Protein 6BCE (pdb70)

Structure (mmCIF, N/CA/C/O backbone):
data_6BCE
#
_entry.id   6BCE
#
_cell.length_a   115.261
_cell.length_b   42.752
_cell.length_c   103.380
_cell.angle_alpha   90.00
_cell.angle_beta   109.22
_cell.angle_gamma   90.00
#
_symmetry.space_group_name_H-M   'C 1 2 1'
#
loop_
_entity.id
_entity.type
_entity.pdbx_description
1 polymer 'Ribosomal protein 3/homing endonuclease-like fusion protein'
2 polymer 'DNA (27-MER)'
3 polymer 'DNA (27-MER)'
4 non-polymer 'CALCIUM ION'
5 water water
#
loop_
_atom_site.group_PDB
_atom_site.id
_atom_site.type_symbol
_atom_site.label_atom_id
_atom_site.label_alt_id
_atom_site.label_comp_id
_atom_site.label_asym_id
_atom_site.label_entity_id
_atom_site.label_seq_id
_atom_site.pdbx_PDB_ins_code
_atom_site.Cartn_x
_atom_site.Cartn_y
_atom_site.Cartn_z
_atom_site.occupancy
_atom_site.B_iso_or_equiv
_atom_site.auth_seq_id
_atom_site.auth_comp_id
_atom_site.auth_asym_id
_atom_site.auth_atom_id
_atom_site.pdbx_PDB_model_num
ATOM 1 N N . ASN A 1 16 ? 23.559 -3.554 41.204 1.00 54.66 16 ASN A N 1
ATOM 2 C CA . ASN A 1 16 ? 22.757 -2.373 41.507 1.00 51.48 16 ASN A CA 1
ATOM 3 C C . ASN A 1 16 ? 23.349 -1.104 40.889 1.00 46.41 16 ASN A C 1
ATOM 4 O O . ASN A 1 16 ? 24.550 -0.837 40.985 1.00 46.10 16 ASN A O 1
ATOM 6 N N . ILE A 1 17 ? 22.483 -0.332 40.249 1.00 39.78 17 ILE A N 1
ATOM 7 C CA . ILE A 1 17 ? 22.867 0.888 39.557 1.00 32.03 17 ILE A CA 1
ATOM 8 C C . ILE A 1 17 ? 23.346 1.951 40.556 1.00 32.30 17 ILE A C 1
ATOM 9 O O . ILE A 1 17 ? 22.858 2.014 41.678 1.00 32.12 17 ILE A O 1
ATOM 14 N N . SER A 1 18 ? 24.320 2.763 40.157 1.00 30.03 18 SER A N 1
ATOM 15 C CA . SER A 1 18 ? 24.845 3.830 41.013 1.00 29.18 18 SER A CA 1
ATOM 16 C C . SER A 1 18 ? 23.935 5.066 40.969 1.00 28.63 18 SER A C 1
ATOM 17 O O . SER A 1 18 ? 23.319 5.324 39.939 1.00 26.91 18 SER A O 1
ATOM 20 N N . PRO A 1 19 ? 23.848 5.830 42.079 1.00 24.86 19 PRO A N 1
ATOM 21 C CA . PRO A 1 19 ? 22.975 7.014 42.052 1.00 21.63 19 PRO A CA 1
ATOM 22 C C . PRO A 1 19 ? 23.417 8.023 40.997 1.00 24.99 19 PRO A C 1
ATOM 23 O O . PRO A 1 19 ? 22.563 8.670 40.393 1.00 23.83 19 PRO A O 1
ATOM 27 N N . TRP A 1 20 ? 24.724 8.158 40.799 1.00 24.90 20 TRP A N 1
ATOM 28 C CA . TRP A 1 20 ? 25.240 9.088 39.805 1.00 25.26 20 TRP A CA 1
ATOM 29 C C . TRP A 1 20 ? 24.957 8.611 38.387 1.00 24.96 20 TRP A C 1
ATOM 30 O O . TRP A 1 20 ? 24.818 9.423 37.475 1.00 20.84 20 TRP A O 1
ATOM 41 N N . THR A 1 21 ? 24.884 7.298 38.198 1.00 24.66 21 THR A N 1
ATOM 42 C CA . THR A 1 21 ? 24.480 6.755 36.909 1.00 23.41 21 THR A CA 1
ATOM 43 C C . THR A 1 21 ? 23.047 7.171 36.629 1.00 23.31 21 THR A C 1
ATOM 44 O O . THR A 1 21 ? 22.712 7.543 35.512 1.00 20.58 21 THR A O 1
ATOM 48 N N . ILE A 1 22 ? 22.201 7.113 37.649 1.00 22.28 22 ILE A N 1
ATOM 49 C CA . ILE A 1 22 ? 20.818 7.511 37.483 1.00 20.94 22 ILE A CA 1
ATOM 50 C C . ILE A 1 22 ? 20.754 8.977 37.089 1.00 21.51 22 ILE A C 1
ATOM 51 O O . ILE A 1 22 ? 20.049 9.343 36.143 1.00 19.64 22 ILE A O 1
ATOM 56 N N . THR A 1 23 ? 21.484 9.822 37.805 1.00 19.13 23 THR A N 1
ATOM 57 C CA . THR A 1 23 ? 21.446 11.249 37.467 1.00 18.82 23 THR A CA 1
ATOM 58 C C . THR A 1 23 ? 22.019 11.522 36.050 1.00 21.84 23 THR A C 1
ATOM 59 O O . THR A 1 23 ? 21.427 12.284 35.294 1.00 19.42 23 THR A O 1
ATOM 63 N N . GLY A 1 24 ? 23.115 10.866 35.670 1.00 19.07 24 GLY A N 1
ATOM 64 C CA . GLY A 1 24 ? 23.657 11.048 34.330 1.00 19.48 24 GLY A CA 1
ATOM 65 C C . GLY A 1 24 ? 22.659 10.628 33.261 1.00 21.57 24 GLY A C 1
ATOM 66 O O . GLY A 1 24 ? 22.478 11.306 32.245 1.00 20.61 24 GLY A O 1
ATOM 67 N N . PHE A 1 25 ? 21.997 9.504 33.491 1.00 17.96 25 PHE A N 1
ATOM 68 C CA . PHE A 1 25 ? 20.990 9.026 32.544 1.00 19.24 25 PHE A CA 1
ATOM 69 C C . PHE A 1 25 ? 19.777 9.953 32.474 1.00 19.14 25 PHE A C 1
ATOM 70 O O . PHE A 1 25 ? 19.195 10.131 31.403 1.00 18.94 25 PHE A O 1
ATOM 78 N N . ALA A 1 26 ? 19.360 10.518 33.614 1.00 17.95 26 ALA A N 1
ATOM 79 C CA . ALA A 1 26 ? 18.244 11.467 33.602 1.00 17.92 26 ALA A CA 1
ATOM 80 C C . ALA A 1 26 ? 18.621 12.795 32.907 1.00 17.64 26 ALA A C 1
ATOM 81 O O . ALA A 1 26 ? 17.805 13.365 32.175 1.00 18.46 26 ALA A O 1
ATOM 83 N N . ASP A 1 27 ? 19.847 13.260 33.134 1.00 17.85 27 ASP A N 1
ATOM 84 C CA . ASP A 1 27 ? 20.399 14.430 32.402 1.00 17.79 27 ASP A CA 1
ATOM 85 C C . ASP A 1 27 ? 20.223 14.231 30.883 1.00 23.25 27 ASP A C 1
ATOM 86 O O . ASP A 1 27 ? 19.922 15.178 30.133 1.00 19.54 27 ASP A O 1
ATOM 91 N N . ALA A 1 28 ? 20.384 12.989 30.441 1.00 18.50 28 ALA A N 1
ATOM 92 C CA . ALA A 1 28 ? 20.214 12.643 29.031 1.00 19.36 28 ALA A CA 1
ATOM 93 C C . ALA A 1 28 ? 18.752 12.440 28.612 1.00 22.15 28 ALA A C 1
ATOM 94 O O . ALA A 1 28 ? 18.274 13.085 27.688 1.00 18.85 28 ALA A O 1
ATOM 96 N N . GLU A 1 29 ? 18.029 11.550 29.296 1.00 17.56 29 GLU A N 1
ATOM 97 C CA . GLU A 1 29 ? 16.751 11.043 28.797 1.00 18.41 29 GLU A CA 1
ATOM 98 C C . GLU A 1 29 ? 15.465 11.462 29.525 1.00 18.95 29 GLU A C 1
ATOM 99 O O . GLU A 1 29 ? 14.370 11.130 29.066 1.00 20.18 29 GLU A O 1
ATOM 105 N N . SER A 1 30 ? 15.569 12.189 30.629 1.00 17.40 30 SER A N 1
ATOM 106 C CA . SER A 1 30 ? 14.374 12.417 31.437 1.00 19.03 30 SER A CA 1
ATOM 107 C C . SER A 1 30 ? 13.651 13.705 31.034 1.00 20.45 30 SER A C 1
ATOM 108 O O . SER A 1 30 ? 14.190 14.523 30.280 1.00 18.33 30 SER A O 1
ATOM 111 N N . SER A 1 31 ? 12.419 13.854 31.511 1.00 18.81 31 SER A N 1
ATOM 112 C CA . SER A 1 31 ? 11.666 15.105 31.329 1.00 19.32 31 SER A CA 1
ATOM 113 C C . SER A 1 31 ? 10.944 15.494 32.619 1.00 19.85 31 SER A C 1
ATOM 114 O O . SER A 1 31 ? 10.350 14.656 33.295 1.00 20.02 31 SER A O 1
ATOM 117 N N . PHE A 1 32 ? 11.028 16.777 32.968 1.00 19.04 32 PHE A N 1
ATOM 118 C CA . PHE A 1 32 ? 10.248 17.346 34.057 1.00 20.05 32 PHE A CA 1
ATOM 119 C C . PHE A 1 32 ? 9.120 18.147 33.433 1.00 18.51 32 PHE A C 1
ATOM 120 O O . PHE A 1 32 ? 9.379 19.007 32.579 1.00 22.49 32 PHE A O 1
ATOM 128 N N . MET A 1 33 ? 7.888 17.890 33.850 1.00 19.16 33 MET A N 1
ATOM 129 C CA . MET A 1 33 ? 6.734 18.449 33.161 1.00 21.58 33 MET A CA 1
ATOM 130 C C . MET A 1 33 ? 5.702 19.019 34.130 1.00 22.65 33 MET A C 1
ATOM 131 O O . MET A 1 33 ? 5.566 18.541 35.251 1.00 23.72 33 MET A O 1
ATOM 136 N N . LEU A 1 34 ? 4.989 20.043 33.668 1.00 22.04 34 LEU A N 1
ATOM 137 C CA . LEU A 1 34 ? 3.845 20.602 34.376 1.00 23.41 34 LEU A CA 1
ATOM 138 C C . LEU A 1 34 ? 2.658 20.672 33.424 1.00 25.05 34 LEU A C 1
ATOM 139 O O . LEU A 1 34 ? 2.728 21.336 32.387 1.00 26.94 34 LEU A O 1
ATOM 144 N N . THR A 1 35 ? 1.589 19.961 33.749 1.00 22.47 35 THR A N 1
ATOM 145 C CA . THR A 1 35 ? 0.363 20.025 32.958 1.00 25.78 35 THR A CA 1
ATOM 146 C C . THR A 1 35 ? -0.654 20.970 33.591 1.00 24.53 35 THR A C 1
ATOM 147 O O . THR A 1 35 ? -1.019 20.812 34.761 1.00 27.32 35 THR A O 1
ATOM 151 N N . VAL A 1 36 ? -1.118 21.942 32.814 1.00 24.06 36 VAL A N 1
ATOM 152 C CA . VAL A 1 36 ? -2.173 22.849 33.274 1.00 27.34 36 VAL A CA 1
ATOM 153 C C . VAL A 1 36 ? -3.359 22.745 32.316 1.00 25.66 36 VAL A C 1
ATOM 154 O O . VAL A 1 36 ? -3.309 23.279 31.205 1.00 30.56 36 VAL A O 1
ATOM 158 N N . SER A 1 37 ? -4.399 22.031 32.738 1.00 30.23 37 SER A N 1
ATOM 159 C CA . SER A 1 37 ? -5.555 21.727 31.884 1.00 33.34 37 SER A CA 1
ATOM 160 C C . SER A 1 37 ? -6.833 22.359 32.402 1.00 36.04 37 SER A C 1
ATOM 161 O O . SER A 1 37 ? -7.116 22.283 33.592 1.00 34.83 37 SER A O 1
ATOM 164 N N . LYS A 1 38 ? -7.622 22.942 31.500 1.00 38.92 38 LYS A N 1
ATOM 165 C CA . LYS A 1 38 ? -8.916 23.505 31.872 1.00 41.19 38 LYS A CA 1
ATOM 166 C C . LYS A 1 38 ? -9.798 22.422 32.466 1.00 41.60 38 LYS A C 1
ATOM 167 O O . LYS A 1 38 ? -9.913 21.326 31.910 1.00 42.23 38 LYS A O 1
ATOM 169 N N . ASP A 1 39 ? -10.411 22.723 33.606 1.00 41.72 39 ASP A N 1
ATOM 170 C CA . ASP A 1 39 ? -11.220 21.732 34.305 1.00 43.30 39 ASP A CA 1
ATOM 171 C C . ASP A 1 39 ? -12.356 22.379 35.091 1.00 47.97 39 ASP A C 1
ATOM 172 O O . ASP A 1 39 ? -12.120 23.056 36.092 1.00 46.47 39 ASP A O 1
ATOM 177 N N . SER A 1 40 ? -13.583 22.138 34.641 1.00 51.04 40 SER A N 1
ATOM 178 C CA . SER A 1 40 ? -14.788 22.693 35.251 1.00 51.38 40 SER A CA 1
ATOM 179 C C . SER A 1 40 ? -14.978 22.248 36.695 1.00 48.88 40 SER A C 1
ATOM 180 O O . SER A 1 40 ? -15.567 22.960 37.505 1.00 51.42 40 SER A O 1
ATOM 183 N N . LYS A 1 41 ? -14.502 21.048 37.003 1.00 49.41 41 LYS A N 1
ATOM 184 C CA . LYS A 1 41 ? -14.756 20.440 38.307 1.00 45.69 41 LYS A CA 1
ATOM 185 C C . LYS A 1 41 ? -13.902 21.042 39.418 1.00 49.91 41 LYS A C 1
ATOM 186 O O . LYS A 1 41 ? -14.175 20.819 40.593 1.00 51.53 41 LYS A O 1
ATOM 188 N N . ARG A 1 42 ? -12.870 21.800 39.057 1.00 44.69 42 ARG A N 1
ATOM 189 C CA . ARG A 1 42 ? -11.981 22.373 40.065 1.00 43.74 42 ARG A CA 1
ATOM 190 C C . ARG A 1 42 ? -12.409 23.796 40.400 1.00 40.24 42 ARG A C 1
ATOM 191 O O . ARG A 1 42 ? -12.987 24.494 39.567 1.00 41.77 42 ARG A O 1
ATOM 199 N N . ASN A 1 43 ? -12.118 24.230 41.620 1.00 40.98 43 ASN A N 1
ATOM 200 C CA . ASN A 1 43 ? -12.537 25.558 42.067 1.00 43.22 43 ASN A CA 1
ATOM 201 C C . ASN A 1 43 ? -11.862 26.699 41.311 1.00 41.65 43 ASN A C 1
ATOM 202 O O . ASN A 1 43 ? -12.458 27.759 41.112 1.00 40.21 43 ASN A O 1
ATOM 207 N N . THR A 1 44 ? -10.623 26.490 40.884 1.00 39.76 44 THR A N 1
ATOM 208 C CA . THR A 1 44 ? -9.929 27.497 40.084 1.00 36.13 44 THR A CA 1
ATOM 209 C C . THR A 1 44 ? -10.315 27.383 38.618 1.00 35.11 44 THR A C 1
ATOM 210 O O . THR A 1 44 ? -10.043 28.280 37.825 1.00 35.21 44 THR A O 1
ATOM 214 N N . GLY A 1 45 ? -10.925 26.261 38.260 1.00 37.71 45 GLY A N 1
ATOM 215 C CA . GLY A 1 45 ? -11.279 25.986 36.881 1.00 37.60 45 GLY A CA 1
ATOM 216 C C . GLY A 1 45 ? -10.140 25.318 36.129 1.00 39.66 45 GLY A C 1
ATOM 217 O O . GLY A 1 45 ? -10.244 25.041 34.931 1.00 36.34 45 GLY A O 1
ATOM 218 N N . TRP A 1 46 ? -9.046 25.055 36.838 1.00 36.41 46 TRP A N 1
ATOM 219 C CA . TRP A 1 46 ? -7.866 24.464 36.224 1.00 33.71 46 TRP A CA 1
ATOM 220 C C . TRP A 1 46 ? -7.271 23.335 37.053 1.00 31.97 46 TRP A C 1
ATOM 221 O O . TRP A 1 46 ? -7.323 23.353 38.283 1.00 33.30 46 TRP A O 1
ATOM 232 N N . SER A 1 47 ? -6.691 22.362 36.358 1.00 31.66 47 SER A N 1
ATOM 233 C CA . SER A 1 47 ? -5.974 21.276 37.005 1.00 34.14 47 SER A CA 1
ATOM 234 C C . SER A 1 47 ? -4.481 21.457 36.790 1.00 31.63 47 SER A C 1
ATOM 235 O O . SER A 1 47 ? -4.023 21.676 35.665 1.00 31.63 47 SER A O 1
ATOM 238 N N . VAL A 1 48 ? -3.718 21.389 37.870 1.00 31.41 48 VAL A N 1
ATOM 239 C CA . VAL A 1 48 ? -2.273 21.545 37.773 1.00 28.14 48 VAL A CA 1
ATOM 240 C C . VAL A 1 48 ? -1.594 20.332 38.383 1.00 28.17 48 VAL A C 1
ATOM 241 O O . VAL A 1 48 ? -1.907 19.937 39.500 1.00 29.85 48 VAL A O 1
ATOM 245 N N . ARG A 1 49 ? -0.664 19.741 37.655 1.00 27.36 49 ARG A N 1
ATOM 246 C CA . ARG A 1 49 ? 0.019 18.577 38.184 1.00 33.18 49 ARG A CA 1
ATOM 247 C C . ARG A 1 49 ? 1.441 18.471 37.678 1.00 26.63 49 ARG A C 1
ATOM 248 O O . ARG A 1 49 ? 1.723 18.790 36.526 1.00 30.14 49 ARG A O 1
ATOM 256 N N . PRO A 1 50 ? 2.350 18.030 38.550 1.00 24.98 50 PRO A N 1
ATOM 257 C CA . PRO A 1 50 ? 3.751 17.866 38.173 1.00 22.83 50 PRO A CA 1
ATOM 258 C C . PRO A 1 50 ? 4.030 16.439 37.712 1.00 22.39 50 PRO A C 1
ATOM 259 O O . PRO A 1 50 ? 3.335 15.526 38.166 1.00 23.98 50 PRO A O 1
ATOM 263 N N . ARG A 1 51 ? 4.995 16.264 36.816 1.00 23.82 51 ARG A N 1
ATOM 264 C CA . ARG A 1 51 ? 5.366 14.922 36.351 1.00 24.34 51 ARG A CA 1
ATOM 265 C C . ARG A 1 51 ? 6.862 14.801 36.159 1.00 23.94 51 ARG A C 1
ATOM 266 O O . ARG A 1 51 ? 7.501 15.727 35.675 1.00 23.34 51 ARG A O 1
ATOM 274 N N . PHE A 1 52 ? 7.422 13.636 36.488 1.00 21.09 52 PHE A N 1
ATOM 275 C CA . PHE A 1 52 ? 8.771 13.317 36.063 1.00 17.52 52 PHE A CA 1
ATOM 276 C C . PHE A 1 52 ? 8.735 11.982 35.300 1.00 18.23 52 PHE A C 1
ATOM 277 O O . PHE A 1 52 ? 8.096 11.020 35.736 1.00 18.96 52 PHE A O 1
ATOM 285 N N . ARG A 1 53 ? 9.390 11.931 34.145 1.00 16.83 53 ARG A N 1
ATOM 286 C CA . ARG A 1 53 ? 9.239 10.734 33.330 1.00 19.36 53 ARG A CA 1
ATOM 287 C C . ARG A 1 53 ? 10.482 10.459 32.526 1.00 21.29 53 ARG A C 1
ATOM 288 O O . ARG A 1 53 ? 11.192 11.373 32.114 1.00 18.44 53 ARG A O 1
ATOM 296 N N . ILE A 1 54 ? 10.764 9.177 32.327 1.00 19.77 54 ILE A N 1
ATOM 297 C C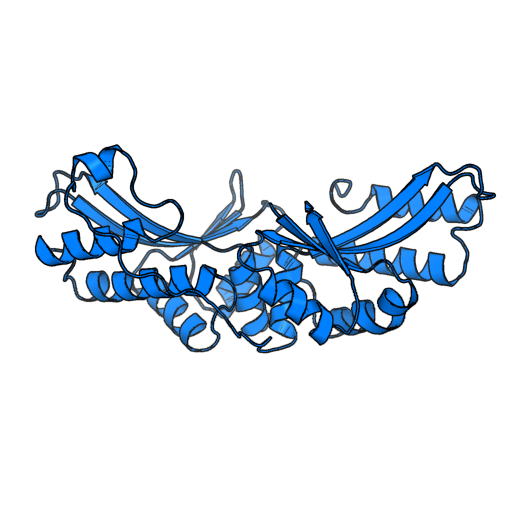A . ILE A 1 54 ? 11.759 8.774 31.347 1.00 18.38 54 ILE A CA 1
ATOM 298 C C . ILE A 1 54 ? 11.089 7.805 30.399 1.00 19.07 54 ILE A C 1
ATOM 299 O O . ILE A 1 54 ? 10.461 6.841 30.835 1.00 18.08 54 ILE A O 1
ATOM 304 N N . GLY A 1 55 ? 11.230 8.055 29.097 1.00 22.66 55 GLY A N 1
ATOM 305 C CA . GLY A 1 55 ? 10.612 7.195 28.107 1.00 19.41 55 GLY A CA 1
ATOM 306 C C . GLY A 1 55 ? 11.675 6.736 27.129 1.00 21.84 55 GLY A C 1
ATOM 307 O O . GLY A 1 55 ? 12.451 7.552 26.627 1.00 22.81 55 GLY A O 1
ATOM 308 N N . LEU A 1 56 ? 11.678 5.430 26.865 1.00 17.82 56 LEU A N 1
ATOM 309 C CA . LEU A 1 56 ? 12.718 4.746 26.086 1.00 18.02 56 LEU A CA 1
ATOM 310 C C . LEU A 1 56 ? 12.114 3.757 25.104 1.00 17.95 56 LEU A C 1
ATOM 311 O O . LEU A 1 56 ? 10.925 3.464 25.160 1.00 21.67 56 LEU A O 1
ATOM 316 N N . HIS A 1 57 ? 12.937 3.228 24.200 1.00 18.70 57 HIS A N 1
ATOM 317 C CA . HIS A 1 57 ? 12.463 2.109 23.388 1.00 20.75 57 HIS A CA 1
ATOM 318 C C . HIS A 1 57 ? 12.100 0.945 24.318 1.00 21.86 57 HIS A C 1
ATOM 319 O O . HIS A 1 57 ? 12.759 0.762 25.340 1.00 22.64 57 HIS A O 1
ATOM 326 N N . ASN A 1 58 ? 11.058 0.187 23.968 1.00 20.37 58 ASN A N 1
ATOM 327 C CA . ASN A 1 58 ? 10.638 -1.014 24.726 1.00 23.13 58 ASN A CA 1
ATOM 328 C C . ASN A 1 58 ? 11.775 -1.961 25.113 1.00 24.78 58 ASN A C 1
ATOM 329 O O . ASN A 1 58 ? 11.734 -2.614 26.154 1.00 26.71 58 ASN A O 1
ATOM 334 N N . LYS A 1 59 ? 12.781 -2.053 24.257 1.00 24.11 59 LYS A N 1
ATOM 335 C CA . LYS A 1 59 ? 13.898 -2.969 24.472 1.00 23.77 59 LYS A CA 1
ATOM 336 C C . LYS A 1 59 ? 14.681 -2.616 25.727 1.00 29.98 59 LYS A C 1
ATOM 337 O O . LYS A 1 59 ? 15.463 -3.431 26.220 1.00 27.35 59 LYS A O 1
ATOM 343 N N . ASP A 1 60 ? 14.481 -1.401 26.248 1.00 23.95 60 ASP A N 1
ATOM 344 C CA . ASP A 1 60 ? 15.286 -0.952 27.379 1.00 22.85 60 ASP A CA 1
ATOM 345 C C . ASP A 1 60 ? 14.466 -0.799 28.643 1.00 25.28 60 ASP A C 1
ATOM 346 O O . ASP A 1 60 ? 14.846 -0.036 29.542 1.00 21.78 60 ASP A O 1
ATOM 351 N N . VAL A 1 61 ? 13.366 -1.544 28.725 1.00 23.37 61 VAL A N 1
ATOM 352 C CA . VAL A 1 61 ? 12.580 -1.618 29.964 1.00 22.82 61 VAL A CA 1
ATOM 353 C C . VAL A 1 61 ? 13.464 -1.957 31.161 1.00 24.55 61 VAL A C 1
ATOM 354 O O . VAL A 1 61 ? 13.221 -1.472 32.255 1.00 25.18 61 VAL A O 1
ATOM 358 N N . THR A 1 62 ? 14.487 -2.790 30.963 1.00 21.10 62 THR A N 1
ATOM 359 C CA . THR A 1 62 ? 15.372 -3.158 32.078 1.00 22.88 62 THR A CA 1
ATOM 360 C C . THR A 1 62 ? 16.038 -1.970 32.770 1.00 25.17 62 THR A C 1
ATOM 361 O O . THR A 1 62 ? 16.255 -2.012 33.973 1.00 23.50 62 THR A O 1
ATOM 365 N N . ILE A 1 63 ? 16.367 -0.916 32.024 1.00 20.70 63 ILE A N 1
ATOM 366 C CA . ILE A 1 63 ? 16.934 0.268 32.645 1.00 19.17 63 ILE A CA 1
ATOM 367 C C . ILE A 1 63 ? 15.921 0.855 33.608 1.00 19.44 63 ILE A C 1
ATOM 368 O O . ILE A 1 63 ? 16.262 1.224 34.733 1.00 18.65 63 ILE A O 1
ATOM 373 N N . LEU A 1 64 ? 14.678 0.928 33.157 1.00 16.18 64 LEU A N 1
ATOM 374 C CA . LEU A 1 64 ? 13.610 1.503 33.984 1.00 17.86 64 LEU A CA 1
ATOM 375 C C . LEU A 1 64 ? 13.385 0.692 35.260 1.00 22.14 64 LEU A C 1
ATOM 376 O O . LEU A 1 64 ? 13.152 1.249 36.343 1.00 17.59 64 LEU A O 1
ATOM 381 N N . LYS A 1 65 ? 13.466 -0.625 35.142 1.00 19.43 65 LYS A N 1
ATOM 382 C CA . LYS A 1 65 ? 13.294 -1.476 36.319 1.00 20.50 65 LYS A CA 1
ATOM 383 C C . LYS A 1 65 ? 14.415 -1.215 37.306 1.00 21.35 65 LYS A C 1
ATOM 384 O O . LYS A 1 65 ? 14.195 -1.187 38.529 1.00 22.56 65 LYS A O 1
ATOM 390 N N . SER A 1 66 ? 15.613 -0.986 36.775 1.00 20.09 66 SER A N 1
ATOM 391 C CA . SER A 1 66 ? 16.761 -0.710 37.628 1.00 20.01 66 SER A CA 1
ATOM 392 C C . SER A 1 66 ? 16.577 0.585 38.383 1.00 21.61 66 SER A C 1
ATOM 393 O O . SER A 1 66 ? 16.889 0.665 39.562 1.00 22.04 66 SER A O 1
ATOM 396 N N . ILE A 1 67 ? 16.077 1.598 37.691 1.00 19.01 67 ILE A N 1
ATOM 397 C CA . ILE A 1 67 ? 15.821 2.882 38.341 1.00 17.35 67 ILE A CA 1
ATOM 398 C C . ILE A 1 67 ? 14.743 2.738 39.417 1.00 20.28 67 ILE A C 1
ATOM 399 O O . ILE A 1 67 ? 14.896 3.235 40.538 1.00 20.27 67 ILE A O 1
ATOM 404 N N . ARG A 1 68 ? 13.658 2.055 39.066 1.00 19.52 68 ARG A N 1
ATOM 405 C CA . ARG A 1 68 ? 12.566 1.801 39.991 1.00 23.92 68 ARG A CA 1
ATOM 406 C C . ARG A 1 68 ? 13.060 1.044 41.221 1.00 27.34 68 ARG A C 1
ATOM 407 O O . ARG A 1 68 ? 12.684 1.376 42.349 1.00 23.96 68 ARG A O 1
ATOM 415 N N . GLU A 1 69 ? 13.910 0.040 41.012 1.00 24.08 69 GLU A N 1
ATOM 416 C CA . GLU A 1 69 ? 14.391 -0.755 42.141 1.00 27.19 69 GLU A CA 1
ATOM 417 C C . GLU A 1 69 ? 15.278 0.076 43.064 1.00 24.39 69 GLU A C 1
AT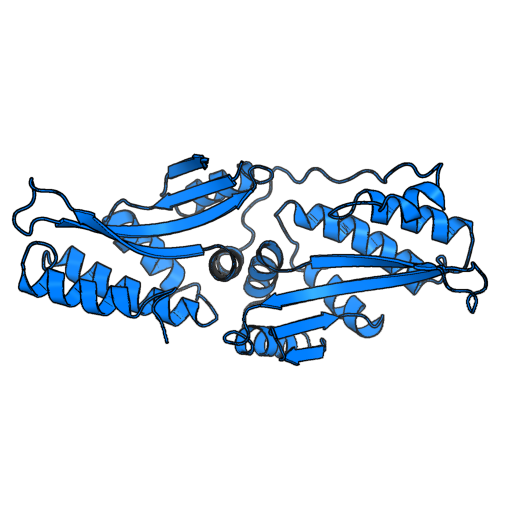OM 418 O O . GLU A 1 69 ? 15.207 -0.055 44.287 1.00 23.43 69 GLU A O 1
ATOM 424 N N . TYR A 1 70 ? 16.089 0.958 42.480 1.00 21.06 70 TYR A N 1
ATOM 425 C CA . TYR A 1 70 ? 16.943 1.836 43.260 1.00 19.44 70 TYR A CA 1
ATOM 426 C C . TYR A 1 70 ? 16.104 2.775 44.136 1.00 24.17 70 TYR A C 1
ATOM 427 O O . TYR A 1 70 ? 16.352 2.908 45.341 1.00 22.73 70 TYR A O 1
ATOM 436 N N . LEU A 1 71 ? 15.131 3.443 43.522 1.00 20.25 71 LEU A N 1
ATOM 437 C CA . LEU A 1 71 ? 14.438 4.540 44.212 1.00 24.53 71 LEU A CA 1
ATOM 438 C C . LEU A 1 71 ? 13.266 4.088 45.056 1.00 23.53 71 LEU A C 1
ATOM 439 O O . LEU A 1 71 ? 12.837 4.810 45.945 1.00 24.87 71 LEU A O 1
ATOM 444 N N . GLY A 1 72 ? 12.723 2.912 44.759 1.00 24.09 72 GLY A N 1
ATOM 445 C CA . GLY A 1 72 ? 11.536 2.430 45.445 1.00 23.02 72 GLY A CA 1
ATOM 446 C C . GLY A 1 72 ? 10.257 3.166 45.084 1.00 28.45 72 GLY A C 1
ATOM 447 O O . GLY A 1 72 ? 9.341 3.277 45.895 1.00 26.88 72 GLY A O 1
ATOM 448 N N . ALA A 1 73 ? 10.190 3.669 43.857 1.00 24.42 73 ALA A N 1
ATOM 449 C CA . ALA A 1 73 ? 9.062 4.488 43.413 1.00 25.80 73 ALA A CA 1
ATOM 450 C C . ALA A 1 73 ? 9.061 4.564 41.883 1.00 21.90 73 ALA A C 1
ATOM 451 O O . ALA A 1 73 ? 10.068 4.262 41.267 1.00 20.43 73 ALA A O 1
ATOM 453 N N . GLY A 1 74 ? 7.933 4.933 41.282 1.00 24.30 74 GLY A N 1
ATOM 454 C CA . GLY A 1 74 ? 7.845 5.014 39.830 1.00 22.11 74 GLY A CA 1
ATOM 455 C C . GLY A 1 74 ? 6.926 3.940 39.282 1.00 26.43 74 GLY A C 1
ATOM 456 O O . GLY A 1 74 ? 6.875 2.817 39.800 1.00 28.99 74 GLY A O 1
ATOM 457 N N . ILE A 1 75 ? 6.175 4.285 38.247 1.00 22.09 75 ILE A N 1
ATOM 458 C CA . ILE A 1 75 ? 5.256 3.340 37.632 1.00 22.51 75 ILE A CA 1
ATOM 459 C C . ILE A 1 75 ? 5.793 3.054 36.233 1.00 21.05 75 ILE A C 1
ATOM 460 O O . ILE A 1 75 ? 6.003 3.981 35.447 1.00 18.70 75 ILE A O 1
ATOM 465 N N . ILE A 1 76 ? 6.041 1.778 35.946 1.00 20.06 76 ILE A N 1
ATOM 466 C CA . ILE A 1 76 ? 6.594 1.369 34.666 1.00 19.78 76 ILE A CA 1
ATOM 467 C C . ILE A 1 76 ? 5.476 0.880 33.736 1.00 21.41 76 ILE A C 1
ATOM 468 O O . ILE A 1 76 ? 4.589 0.113 34.152 1.00 21.01 76 ILE A O 1
ATOM 473 N N . THR A 1 77 ? 5.517 1.340 32.480 1.00 19.34 77 THR A N 1
ATOM 474 C CA . THR A 1 77 ? 4.576 0.891 31.458 1.00 19.77 77 THR A CA 1
ATOM 475 C C . THR A 1 77 ? 5.351 0.535 30.206 1.00 23.03 77 THR A C 1
ATOM 476 O O . THR A 1 77 ? 6.423 1.082 29.953 1.00 23.18 77 THR A O 1
ATOM 480 N N . SER A 1 78 ? 4.779 -0.377 29.430 1.00 21.78 78 SER A N 1
ATOM 481 C CA . SER A 1 78 ? 5.350 -0.813 28.166 1.00 25.53 78 SER A CA 1
ATOM 482 C C . SER A 1 78 ? 4.217 -0.998 27.168 1.00 28.08 78 SER A C 1
ATOM 483 O O . SER A 1 78 ? 3.340 -1.833 27.358 1.00 28.91 78 SER A O 1
ATOM 486 N N . ASP A 1 79 ? 4.215 -0.196 26.123 1.00 24.93 79 ASP A N 1
ATOM 487 C CA . ASP A 1 79 ? 3.229 -0.347 25.069 1.00 27.29 79 ASP A CA 1
ATOM 488 C C . ASP A 1 79 ? 3.941 -0.012 23.777 1.00 32.59 79 ASP A C 1
ATOM 489 O O . ASP A 1 79 ? 4.740 -0.823 23.295 1.00 29.77 79 ASP A O 1
ATOM 494 N N . ILE A 1 80 ? 3.711 1.173 23.226 1.00 27.84 80 ILE A N 1
ATOM 495 C CA . ILE A 1 80 ? 4.462 1.525 22.028 1.00 31.83 80 ILE A CA 1
ATOM 496 C C . ILE A 1 80 ? 5.874 1.954 22.422 1.00 28.32 80 ILE A C 1
ATOM 497 O O . ILE A 1 80 ? 6.789 1.916 21.606 1.00 28.08 80 ILE A O 1
ATOM 502 N N . ASP A 1 81 ? 6.051 2.345 23.683 1.00 27.37 81 ASP A N 1
ATOM 503 C CA . ASP A 1 81 ? 7.391 2.566 24.227 1.00 25.69 81 ASP A CA 1
ATOM 504 C C . ASP A 1 81 ? 7.403 2.149 25.689 1.00 24.15 81 ASP A C 1
ATOM 505 O O . ASP A 1 81 ? 6.366 1.733 26.207 1.00 25.72 81 ASP A O 1
ATOM 510 N N . ALA A 1 82 ? 8.559 2.257 26.349 1.00 21.93 82 ALA A N 1
ATOM 511 C CA . ALA A 1 82 ? 8.646 1.939 27.782 1.00 22.88 82 ALA A CA 1
ATOM 512 C C . ALA A 1 82 ? 8.844 3.212 28.588 1.00 19.65 82 ALA A C 1
ATOM 513 O O . ALA A 1 82 ? 9.696 4.021 28.262 1.00 19.25 82 ALA A O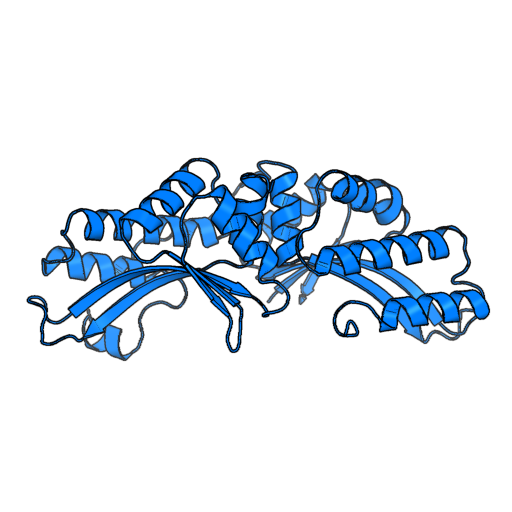 1
ATOM 515 N N . ARG A 1 83 ? 8.076 3.372 29.658 1.00 18.78 83 ARG A N 1
ATOM 516 C CA . ARG A 1 83 ? 8.143 4.614 30.421 1.00 20.56 83 ARG A CA 1
ATOM 517 C C . ARG A 1 83 ? 8.159 4.304 31.887 1.00 19.88 83 ARG A C 1
ATOM 518 O O . ARG A 1 83 ? 7.512 3.360 32.312 1.00 20.62 83 ARG A O 1
ATOM 526 N N . ILE A 1 84 ? 8.930 5.074 32.646 1.00 18.32 84 ILE A N 1
ATOM 527 C CA . ILE A 1 84 ? 8.709 5.116 34.089 1.00 16.47 84 ILE A CA 1
ATOM 528 C C . ILE A 1 84 ? 8.251 6.536 34.449 1.00 18.12 84 ILE A C 1
ATOM 529 O O . ILE A 1 84 ? 8.834 7.520 34.005 1.00 18.99 84 ILE A O 1
ATOM 534 N N . ARG A 1 85 ? 7.180 6.639 35.228 1.00 17.65 85 ARG A N 1
ATOM 535 C CA . ARG A 1 85 ? 6.624 7.956 35.521 1.00 18.47 85 ARG A CA 1
ATOM 536 C C . ARG A 1 85 ? 6.467 8.143 37.019 1.00 20.05 85 ARG A C 1
ATOM 537 O O . ARG A 1 85 ? 6.251 7.193 37.768 1.00 19.51 85 ARG A O 1
ATOM 545 N N . PHE A 1 86 ? 6.601 9.391 37.445 1.00 18.31 86 PHE A N 1
ATOM 546 C CA . PHE A 1 86 ? 6.448 9.763 38.836 1.00 17.87 86 PHE A CA 1
ATOM 547 C C . PHE A 1 86 ? 5.458 10.910 38.821 1.00 19.36 86 PHE A C 1
ATOM 548 O O . PHE A 1 86 ? 5.769 11.958 38.254 1.00 19.06 86 PHE A O 1
ATOM 556 N N . GLU A 1 87 ? 4.266 10.707 39.394 1.00 20.49 87 GLU A N 1
ATOM 557 C CA . GLU A 1 87 ? 3.207 11.711 39.285 1.00 22.30 87 GLU A CA 1
ATOM 558 C C . GLU A 1 87 ? 2.536 12.010 40.633 1.00 24.66 87 GLU A C 1
ATOM 559 O O . GLU A 1 87 ? 2.048 13.114 40.841 1.00 25.53 87 GLU A O 1
ATOM 565 N N . SER A 1 88 ? 2.539 11.049 41.552 1.00 20.25 88 SER A N 1
ATOM 566 C CA . SER A 1 88 ? 1.952 11.286 42.881 1.00 20.62 88 SER A CA 1
ATOM 567 C C . SER A 1 88 ? 2.921 12.085 43.748 1.00 20.51 88 SER A C 1
ATOM 568 O O . SER A 1 88 ? 4.123 12.024 43.553 1.00 21.42 88 SER A O 1
ATOM 571 N N . LEU A 1 89 ? 2.404 12.818 44.731 1.00 22.77 89 LEU A N 1
ATOM 572 C CA . LEU A 1 89 ? 3.284 13.630 45.563 1.00 24.24 89 LEU A CA 1
ATOM 573 C C . LEU A 1 89 ? 4.310 12.752 46.279 1.00 18.92 89 LEU A C 1
ATOM 574 O O . LEU A 1 89 ? 5.474 13.135 46.396 1.00 21.75 89 LEU A O 1
ATOM 579 N N . LYS A 1 90 ? 3.888 11.565 46.724 1.00 20.87 90 LYS A N 1
ATOM 580 C CA . LYS A 1 90 ? 4.801 10.624 47.372 1.00 20.64 90 LYS A CA 1
ATOM 581 C C . LYS A 1 90 ? 5.945 10.185 46.463 1.00 23.89 90 LYS A C 1
ATOM 582 O O . LYS A 1 90 ? 7.095 10.110 46.910 1.00 24.77 90 LYS A O 1
ATOM 584 N N . GLU A 1 91 ? 5.632 9.904 45.196 1.00 21.68 91 GLU A N 1
ATOM 585 C CA . GLU A 1 91 ? 6.650 9.480 44.223 1.00 24.98 91 GLU A CA 1
ATOM 586 C C . GLU A 1 91 ? 7.607 10.613 43.878 1.00 23.95 91 GLU A C 1
ATOM 587 O O . GLU A 1 91 ? 8.820 10.402 43.792 1.00 22.65 91 GLU A O 1
ATOM 593 N N . LEU A 1 92 ? 7.068 11.816 43.685 1.00 23.10 92 LEU A N 1
ATOM 594 C CA . LEU A 1 92 ? 7.904 12.956 43.333 1.00 20.93 92 LEU A CA 1
ATOM 595 C C . LEU A 1 92 ? 8.825 13.360 44.485 1.00 20.48 92 LEU A C 1
ATOM 596 O O . LEU A 1 92 ? 9.925 13.863 44.271 1.00 21.64 92 LEU A O 1
ATOM 601 N N . GLU A 1 93 ? 8.380 13.139 45.714 1.00 21.57 93 GLU A N 1
ATOM 602 C CA . GLU A 1 93 ? 9.242 13.427 46.850 1.00 20.38 93 GLU A CA 1
ATOM 603 C C . GLU A 1 93 ? 10.517 12.589 46.757 1.00 23.73 93 GLU A C 1
ATOM 604 O O . GLU A 1 93 ? 11.612 13.078 47.013 1.00 22.52 93 GLU A O 1
ATOM 610 N N . VAL A 1 94 ? 10.365 11.324 46.373 1.00 22.49 94 VAL A N 1
ATOM 611 C CA . VAL A 1 94 ? 11.513 10.451 46.170 1.00 20.85 94 VAL A CA 1
ATOM 612 C C . VAL A 1 94 ? 12.419 11.019 45.076 1.00 20.02 94 VAL A C 1
ATOM 613 O O . VAL A 1 94 ? 13.647 11.051 45.217 1.00 20.04 94 VAL A O 1
ATOM 617 N N . VAL A 1 95 ? 11.808 11.510 44.003 1.00 18.97 95 VAL A N 1
ATOM 618 C CA . VAL A 1 95 ? 12.583 12.127 42.904 1.00 19.91 95 VAL A CA 1
ATOM 619 C C . VAL A 1 95 ? 13.352 13.367 43.364 1.00 20.87 95 VAL A C 1
ATOM 620 O O . VAL A 1 95 ? 14.547 13.513 43.103 1.00 23.98 95 VAL A O 1
ATOM 624 N N . ILE A 1 96 ? 12.665 14.267 44.058 1.00 20.32 96 ILE A N 1
ATOM 625 C CA . ILE A 1 96 ? 13.320 15.477 44.533 1.00 19.18 96 ILE A CA 1
ATOM 626 C C . ILE A 1 96 ? 14.424 15.134 45.526 1.00 22.76 96 ILE A C 1
ATOM 627 O O . ILE A 1 96 ? 15.519 15.674 45.445 1.00 20.80 96 ILE A O 1
ATOM 632 N N . ASN A 1 97 ? 14.175 14.182 46.426 1.00 21.93 97 ASN A N 1
ATOM 633 C CA . ASN A 1 97 ? 15.221 13.823 47.378 1.00 21.44 97 ASN A CA 1
ATOM 634 C C . ASN A 1 97 ? 16.461 13.310 46.657 1.00 22.51 97 ASN A C 1
ATOM 635 O O . ASN A 1 97 ? 17.587 13.651 47.021 1.00 22.24 97 ASN A O 1
ATOM 640 N N . HIS A 1 98 ? 16.269 12.517 45.608 1.00 21.63 98 HIS A N 1
ATOM 641 C CA . HIS A 1 98 ? 17.424 12.034 44.865 1.00 23.67 98 HIS A CA 1
ATOM 642 C C . HIS A 1 98 ? 18.227 13.149 44.184 1.00 22.80 98 HIS A C 1
ATOM 643 O O . HIS A 1 98 ? 19.457 13.225 44.313 1.00 22.71 98 HIS A O 1
ATOM 650 N N . PHE A 1 99 ? 17.539 14.001 43.428 1.00 22.29 99 PHE A N 1
ATOM 651 C CA . PHE A 1 99 ? 18.233 15.013 42.640 1.00 21.35 99 PHE A CA 1
ATOM 652 C C . PHE A 1 99 ? 18.760 16.144 43.518 1.00 23.34 99 PHE A C 1
ATOM 653 O O . PHE A 1 99 ? 19.667 16.871 43.114 1.00 23.50 99 PHE A O 1
ATOM 661 N N . ASP A 1 100 ? 18.193 16.306 44.716 1.00 21.69 100 ASP A N 1
ATOM 662 C CA . ASP A 1 100 ? 18.793 17.240 45.664 1.00 21.09 100 ASP A CA 1
ATOM 663 C C . ASP A 1 100 ? 20.143 16.711 46.125 1.00 24.98 100 ASP A C 1
ATOM 664 O O . ASP A 1 100 ? 21.058 17.491 46.366 1.00 27.11 100 ASP A O 1
ATOM 669 N N . LYS A 1 101 ? 20.274 15.384 46.231 1.00 25.01 101 LYS A N 1
ATOM 670 C CA . LYS A 1 101 ? 21.505 14.772 46.710 1.00 26.47 101 LYS A CA 1
ATOM 671 C C . LYS A 1 101 ? 22.514 14.560 45.580 1.00 26.61 101 LYS A C 1
ATOM 672 O O . LYS A 1 101 ? 23.734 14.715 45.764 1.00 26.79 101 LYS A O 1
ATOM 674 N N . TYR A 1 102 ? 21.989 14.202 44.411 1.00 23.01 102 TYR A N 1
ATOM 675 C CA . TYR A 1 102 ? 22.796 13.907 43.229 1.00 23.79 102 TYR A CA 1
ATOM 676 C C . TYR A 1 102 ? 22.373 14.771 42.028 1.00 22.19 102 TYR A C 1
ATOM 677 O O . TYR A 1 102 ? 21.704 14.283 41.112 1.00 22.87 102 TYR A O 1
ATOM 686 N N . PRO A 1 103 ? 22.763 16.054 42.034 1.00 25.04 103 PRO A N 1
ATOM 687 C CA . PRO A 1 103 ? 22.196 17.062 41.121 1.00 23.14 103 PRO A CA 1
ATOM 688 C C . PRO A 1 103 ? 22.577 16.898 39.644 1.00 22.40 103 PRO A C 1
ATOM 689 O O . PRO A 1 103 ? 23.709 16.527 39.321 1.00 22.06 103 PRO A O 1
ATOM 693 N N . LEU A 1 104 ? 21.607 17.195 38.779 1.00 19.01 104 LEU A N 1
ATOM 694 C CA . LEU A 1 104 ? 21.801 17.321 37.335 1.00 20.58 104 LEU A CA 1
ATOM 695 C C . LEU A 1 104 ? 22.808 18.418 36.994 1.00 25.12 104 LEU A C 1
ATOM 696 O O . LEU A 1 104 ? 22.937 19.387 37.753 1.00 25.98 104 LEU A O 1
ATOM 701 N N . ILE A 1 105 ? 23.499 18.285 35.860 1.00 22.98 105 ILE A N 1
ATOM 702 C CA . ILE A 1 105 ? 24.478 19.297 35.479 1.00 23.90 105 ILE A CA 1
ATOM 703 C C . ILE A 1 105 ? 24.311 19.818 34.054 1.00 24.13 105 ILE A C 1
ATOM 704 O O . ILE A 1 105 ? 25.040 20.725 33.651 1.00 25.88 105 ILE A O 1
ATOM 709 N N . THR A 1 106 ? 23.370 19.268 33.286 1.00 21.58 106 THR A N 1
ATOM 710 C CA . THR A 1 106 ? 22.992 19.900 32.014 1.00 22.61 106 THR A CA 1
ATOM 711 C C . THR A 1 106 ? 21.998 21.022 32.262 1.00 23.40 106 THR A C 1
ATOM 712 O O . THR A 1 106 ? 21.608 21.273 33.407 1.00 23.77 106 THR A O 1
ATOM 716 N N . GLN A 1 107 ? 21.547 21.672 31.189 1.00 21.09 107 GLN A N 1
ATOM 717 C CA . GLN A 1 107 ? 20.552 22.735 31.341 1.00 23.06 107 GLN A CA 1
ATOM 718 C C . GLN A 1 107 ? 19.267 22.209 31.969 1.00 23.56 107 GLN A C 1
ATOM 719 O O . GLN A 1 107 ? 18.448 22.978 32.438 1.00 21.24 107 GLN A O 1
ATOM 725 N N . LYS A 1 108 ? 19.087 20.891 31.961 1.00 22.65 108 LYS A N 1
ATOM 726 C CA . LYS A 1 108 ? 17.927 20.296 32.619 1.00 20.01 108 LYS A CA 1
ATOM 727 C C . LYS A 1 108 ? 17.929 20.554 34.122 1.00 18.33 108 LYS A C 1
ATOM 728 O O . LYS A 1 108 ? 16.895 20.449 34.763 1.00 21.03 108 LYS A O 1
ATOM 734 N N . ARG A 1 109 ? 19.084 20.890 34.685 1.00 18.97 109 ARG A N 1
ATOM 735 C CA . ARG A 1 109 ? 19.140 21.343 36.074 1.00 21.97 109 ARG A CA 1
ATOM 736 C C . ARG A 1 109 ? 18.217 22.537 36.266 1.00 22.49 109 ARG A C 1
ATOM 737 O O . ARG A 1 109 ? 17.596 22.690 37.310 1.00 19.92 109 ARG A O 1
ATOM 745 N N . ALA A 1 110 ? 18.137 23.401 35.259 1.00 22.25 110 ALA A N 1
ATOM 746 C CA . ALA A 1 110 ? 17.278 24.583 35.377 1.00 25.45 110 ALA A CA 1
ATOM 747 C C . ALA A 1 110 ? 15.796 24.196 35.326 1.00 22.02 110 ALA A C 1
ATOM 748 O O . ALA A 1 110 ? 14.965 24.760 36.051 1.00 20.97 110 ALA A O 1
ATOM 750 N N . ASP A 1 111 ? 15.465 23.220 34.483 1.00 21.57 111 ASP A N 1
ATOM 751 C CA . ASP A 1 111 ? 14.105 22.708 34.413 1.00 22.07 111 ASP A CA 1
ATOM 752 C C . ASP A 1 111 ? 13.749 22.083 35.753 1.00 22.36 111 ASP A C 1
ATOM 753 O O . ASP A 1 111 ? 12.626 22.239 36.237 1.00 18.01 111 ASP A O 1
ATOM 758 N N . TYR A 1 112 ? 14.722 21.389 36.349 1.00 19.47 112 TYR A N 1
ATOM 759 C CA . TYR A 1 112 ? 14.499 20.744 37.648 1.00 19.67 112 TYR A CA 1
ATOM 760 C C . TYR A 1 112 ? 14.151 21.788 38.703 1.00 20.13 112 TYR A C 1
ATOM 761 O O . TYR A 1 112 ? 13.268 21.571 39.551 1.00 20.00 112 TYR A O 1
ATOM 770 N N . LEU A 1 113 ? 14.844 22.918 38.660 1.00 22.86 113 LEU A N 1
ATOM 771 C CA . LEU A 1 113 ? 14.654 23.920 39.690 1.00 21.45 113 LEU A CA 1
ATOM 772 C C . LEU A 1 113 ? 13.285 24.574 39.574 1.00 20.10 113 LEU A C 1
ATOM 773 O O . LEU A 1 113 ? 12.664 24.874 40.590 1.00 21.32 113 LEU A O 1
ATOM 778 N N . LEU A 1 114 ? 12.826 24.803 38.350 1.00 20.16 114 LEU A N 1
ATOM 779 C CA . LEU A 1 114 ? 11.473 25.315 38.106 1.00 19.53 114 LEU A CA 1
ATOM 780 C C . LEU A 1 114 ? 10.457 24.308 38.593 1.00 20.39 114 LEU A C 1
ATOM 781 O O . LEU A 1 114 ? 9.497 24.648 39.280 1.00 19.65 114 LEU A O 1
ATOM 786 N N . PHE A 1 115 ? 10.678 23.056 38.206 1.00 19.00 115 PHE A N 1
ATOM 787 C CA . PHE A 1 115 ? 9.826 21.960 38.631 1.00 17.12 115 PHE A CA 1
ATOM 788 C C . PHE A 1 115 ? 9.733 21.840 40.155 1.00 17.60 115 PHE A C 1
ATOM 789 O O . PHE A 1 115 ? 8.664 21.576 40.701 1.00 20.90 115 PHE A O 1
ATOM 797 N N . LYS A 1 116 ? 10.865 22.008 40.833 1.00 18.09 116 LYS A N 1
ATOM 798 C CA . LYS A 1 116 ? 10.905 21.826 42.277 1.00 19.49 116 LYS A CA 1
ATOM 799 C C . LYS A 1 116 ? 10.100 22.948 42.940 1.00 20.38 116 LYS A C 1
ATOM 800 O O . LYS A 1 116 ? 9.393 22.741 43.924 1.00 17.78 116 LYS A O 1
ATOM 806 N N . LYS A 1 117 ? 10.189 24.151 42.391 1.00 16.91 117 LYS A N 1
ATOM 807 C CA . LYS A 1 117 ? 9.394 25.236 42.959 1.00 23.68 117 LYS A CA 1
ATOM 808 C C . LYS A 1 117 ? 7.899 24.935 42.815 1.00 20.41 117 LYS A C 1
ATOM 809 O O . LYS A 1 117 ? 7.107 25.197 43.712 1.00 19.19 117 LYS A O 1
ATOM 815 N N . ALA A 1 118 ? 7.520 24.396 41.664 1.00 19.60 118 ALA A N 1
ATOM 816 C CA . ALA A 1 118 ? 6.136 24.058 41.399 1.00 21.12 118 ALA A CA 1
ATOM 817 C C . ALA A 1 118 ? 5.674 22.956 42.342 1.00 20.25 118 ALA A C 1
ATOM 818 O O . ALA A 1 118 ? 4.566 22.989 42.868 1.00 21.92 118 ALA A O 1
ATOM 820 N N . PHE A 1 119 ? 6.548 21.972 42.539 1.00 19.96 119 PHE A N 1
ATOM 821 C CA . PHE A 1 119 ? 6.247 20.857 43.418 1.00 21.36 119 PHE A CA 1
ATOM 822 C C . PHE A 1 119 ? 5.929 21.356 44.826 1.00 19.83 119 PHE A C 1
ATOM 823 O O . PHE A 1 119 ? 5.010 20.859 45.463 1.00 21.02 119 PHE A O 1
ATOM 831 N N . TYR A 1 120 ? 6.686 22.344 45.300 1.00 21.00 120 TYR A N 1
ATOM 832 C CA . TYR A 1 120 ? 6.467 22.867 46.648 1.00 22.02 120 TYR A CA 1
ATOM 833 C C . TYR A 1 120 ? 5.113 23.574 46.695 1.00 18.91 120 TYR A C 1
ATOM 834 O O . TYR A 1 120 ? 4.321 23.340 47.612 1.00 23.47 120 TYR A O 1
ATOM 843 N N . LEU A 1 121 ? 4.831 24.405 45.696 1.00 19.18 121 LEU A N 1
ATOM 844 C CA . LEU A 1 121 ? 3.533 25.065 45.616 1.00 23.14 121 LEU A CA 1
ATOM 845 C C . LEU A 1 121 ? 2.351 24.086 45.618 1.00 26.59 121 LEU A C 1
ATOM 846 O O . LEU A 1 121 ? 1.368 24.282 46.325 1.00 23.82 121 LEU A O 1
ATOM 851 N N . ILE A 1 122 ? 2.457 23.019 44.834 1.00 23.44 122 ILE A N 1
ATOM 852 C CA . ILE A 1 122 ? 1.380 22.034 44.740 1.00 23.85 122 ILE A CA 1
ATOM 853 C C . ILE A 1 122 ? 1.269 21.194 46.017 1.00 20.76 122 ILE A C 1
ATOM 854 O O . ILE A 1 122 ? 0.185 20.955 46.528 1.00 24.05 122 ILE A O 1
ATOM 859 N N . LYS A 1 123 ? 2.407 20.737 46.523 1.00 21.64 123 LYS A N 1
ATOM 860 C CA . LYS A 1 123 ? 2.485 19.930 47.745 1.00 22.16 123 LYS A CA 1
ATOM 861 C C . LYS A 1 123 ? 1.844 20.673 48.909 1.00 25.24 123 LYS A C 1
ATOM 862 O O . LYS A 1 123 ? 1.168 20.090 49.773 1.00 22.89 123 LYS A O 1
ATOM 868 N N . ASN A 1 124 ? 2.054 21.976 48.892 1.00 20.97 124 ASN A N 1
ATOM 869 C CA . ASN A 1 124 ? 1.555 22.871 49.941 1.00 25.29 124 ASN A CA 1
ATOM 870 C C . ASN A 1 124 ? 0.165 23.452 49.645 1.00 29.89 124 ASN A C 1
ATOM 871 O O . ASN A 1 124 ? -0.346 24.290 50.412 1.00 32.00 124 ASN A O 1
ATOM 876 N N . LYS A 1 125 ? -0.425 23.003 48.537 1.00 24.87 125 LYS A N 1
ATOM 877 C CA . LYS A 1 125 ? -1.785 23.338 48.112 1.00 23.29 125 LYS A CA 1
ATOM 878 C C . LYS A 1 125 ? -1.965 24.820 47.786 1.00 28.53 125 LYS A C 1
ATOM 879 O O . LYS A 1 125 ? -3.092 25.307 47.683 1.00 28.92 125 LYS A O 1
ATOM 885 N N . GLU A 1 126 ? -0.855 25.518 47.575 1.00 27.30 126 GLU A N 1
ATOM 886 C CA . GLU A 1 126 ? -0.910 26.918 47.168 1.00 28.17 126 GLU A CA 1
ATOM 887 C C . GLU A 1 126 ? -1.407 27.015 45.733 1.00 26.70 126 GLU A C 1
ATOM 888 O O . GLU A 1 126 ? -1.842 28.064 45.291 1.00 31.04 126 GLU A O 1
ATOM 894 N N . HIS A 1 127 ? -1.381 25.901 45.005 1.00 29.13 127 HIS A N 1
ATOM 895 C CA . HIS A 1 127 ? -1.886 25.891 43.640 1.00 26.33 127 HIS A CA 1
ATOM 896 C C . HIS A 1 127 ? -3.408 25.996 43.566 1.00 29.89 127 HIS A C 1
ATOM 897 O O . HIS A 1 127 ? -3.962 26.196 42.482 1.00 32.39 127 HIS A O 1
ATOM 904 N N . LEU A 1 128 ? -4.077 25.864 44.710 1.00 29.44 128 LEU A N 1
ATOM 905 C CA . LEU A 1 128 ? -5.535 25.873 44.761 1.00 29.75 128 LEU A CA 1
ATOM 906 C C . LEU A 1 128 ? -6.103 27.293 44.925 1.00 34.62 128 LEU A C 1
ATOM 907 O O . LEU A 1 128 ? -7.300 27.470 45.143 1.00 35.27 128 LEU A O 1
ATOM 912 N N . THR A 1 129 ? -5.225 28.284 44.794 1.00 32.96 129 THR A N 1
ATOM 913 C CA . THR A 1 129 ? -5.568 29.710 44.868 1.00 35.20 129 THR A CA 1
ATOM 914 C C . THR A 1 129 ? -5.315 30.323 43.491 1.00 34.22 129 THR A C 1
ATOM 915 O O . THR A 1 129 ? -4.531 29.776 42.734 1.00 30.40 129 THR A O 1
ATOM 919 N N . GLU A 1 130 ? -5.972 31.437 43.159 1.00 34.20 130 GLU A N 1
ATOM 920 C CA . GLU A 1 130 ? -5.653 32.163 41.929 1.00 30.37 130 GLU A CA 1
ATOM 921 C C . GLU A 1 130 ? -4.194 32.614 41.907 1.00 33.69 130 GLU A C 1
ATOM 922 O O . GLU A 1 130 ? -3.526 32.567 40.861 1.00 31.22 130 GLU A O 1
ATOM 924 N N . GLU A 1 131 ? -3.691 33.045 43.059 1.00 32.25 131 GLU A N 1
ATOM 925 C CA . GLU A 1 131 ? -2.323 33.549 43.135 1.00 32.99 131 GLU A CA 1
ATOM 926 C C . GLU A 1 131 ? -1.319 32.432 42.840 1.00 30.33 131 GLU A C 1
ATOM 927 O O . GLU A 1 131 ? -0.388 32.610 42.043 1.00 31.43 131 GLU A O 1
ATOM 933 N N . GLY A 1 132 ? -1.502 31.290 43.501 1.00 29.53 132 GLY A N 1
ATOM 934 C CA . GLY A 1 132 ? -0.590 30.172 43.317 1.00 30.17 132 GLY A CA 1
ATOM 935 C C . GLY A 1 132 ? -0.653 29.611 41.910 1.00 24.72 132 GLY A C 1
ATOM 936 O O . GLY A 1 132 ? 0.375 29.220 41.335 1.00 27.61 132 GLY A O 1
ATOM 937 N N . LEU A 1 133 ? -1.859 29.563 41.351 1.00 25.30 133 LEU A N 1
ATOM 938 C CA . LEU A 1 133 ? -2.044 29.082 39.976 1.00 25.66 133 LEU A CA 1
ATOM 939 C C . LEU A 1 133 ? -1.272 29.955 39.015 1.00 28.52 133 LEU A C 1
ATOM 940 O O . LEU A 1 133 ? -0.550 29.461 38.152 1.00 26.40 133 LEU A O 1
ATOM 945 N N . ASN A 1 134 ? -1.418 31.270 39.171 1.00 26.75 134 ASN A N 1
ATOM 946 C CA . ASN A 1 134 ? -0.684 32.201 38.331 1.00 25.11 134 ASN A CA 1
ATOM 947 C C . ASN A 1 134 ? 0.818 31.991 38.457 1.00 27.20 134 ASN A C 1
ATOM 948 O O . ASN A 1 134 ? 1.549 32.112 37.469 1.00 25.93 134 ASN A O 1
ATOM 953 N N . GLN A 1 135 ? 1.282 31.679 39.663 1.00 26.49 135 GLN A N 1
ATOM 954 C CA . GLN A 1 135 ? 2.718 31.506 39.848 1.00 31.26 135 GLN A CA 1
ATOM 955 C C . GLN A 1 135 ? 3.163 30.248 39.104 1.00 23.72 135 GLN A C 1
ATOM 956 O O . GLN A 1 135 ? 4.214 30.227 38.458 1.00 26.82 135 GLN A O 1
ATOM 962 N N . ILE A 1 136 ? 2.348 29.213 39.154 1.00 24.15 136 ILE A N 1
ATOM 963 C CA . ILE A 1 136 ? 2.638 27.964 38.457 1.00 26.38 136 ILE A CA 1
ATOM 964 C C . ILE A 1 136 ? 2.794 28.227 36.976 1.00 25.79 136 ILE A C 1
ATOM 965 O O . ILE A 1 136 ? 3.656 27.724 36.348 1.00 23.36 136 ILE A O 1
ATOM 970 N N . LEU A 1 137 ? 1.912 29.038 36.411 1.00 26.26 137 LEU A N 1
ATOM 971 C CA . LEU A 1 137 ? 2.029 29.392 35.019 1.00 25.70 137 LEU A CA 1
ATOM 972 C C . LEU A 1 137 ? 3.350 30.121 34.698 1.00 24.52 137 LEU A C 1
ATOM 973 O O . LEU A 1 137 ? 3.872 29.920 33.661 1.00 24.30 137 LEU A O 1
ATOM 978 N N . THR A 1 138 ? 3.867 30.971 35.585 1.00 23.58 138 THR A N 1
ATOM 979 C CA . THR A 1 138 ? 5.169 31.577 35.293 1.00 24.43 138 THR A CA 1
ATOM 980 C C . THR A 1 138 ? 6.263 30.517 35.219 1.00 24.04 138 THR A C 1
ATOM 981 O O . THR A 1 138 ? 7.193 30.628 34.424 1.00 24.07 138 THR A O 1
ATOM 985 N N . LEU A 1 139 ? 6.134 29.484 36.052 1.00 22.88 139 LEU A N 1
ATOM 986 C CA . LEU A 1 139 ? 7.094 28.375 36.057 1.00 22.09 139 LEU A CA 1
ATOM 987 C C . LEU A 1 139 ? 6.972 27.539 34.788 1.00 21.47 139 LEU A C 1
ATOM 988 O O . LEU A 1 139 ? 7.975 27.238 34.130 1.00 22.92 139 LEU A O 1
ATOM 993 N N . LYS A 1 140 ? 5.747 27.178 34.421 1.00 21.65 140 LYS A N 1
ATOM 994 C CA . LYS A 1 140 ? 5.538 26.389 33.217 1.00 23.34 140 LYS A CA 1
ATOM 995 C C . LYS A 1 140 ? 6.036 27.152 31.992 1.00 25.05 140 LYS A C 1
ATOM 996 O O . LYS A 1 140 ? 6.583 26.563 31.055 1.00 22.18 140 LYS A O 1
ATOM 1002 N N . ALA A 1 141 ? 5.899 28.476 32.024 1.00 23.12 141 ALA A N 1
ATOM 1003 C CA . ALA A 1 141 ? 6.297 29.281 30.882 1.00 26.50 141 ALA A CA 1
ATOM 1004 C C . ALA A 1 141 ? 7.779 29.142 30.537 1.00 28.32 141 ALA A C 1
ATOM 1005 O O . ALA A 1 141 ? 8.141 29.272 29.371 1.00 31.21 141 ALA A O 1
ATOM 1007 N N . SER A 1 142 ? 8.630 28.883 31.536 1.00 22.89 142 SER A N 1
ATOM 1008 C CA . SER A 1 142 ? 10.077 28.795 31.310 1.00 21.33 142 SER A CA 1
ATOM 1009 C C . SER A 1 142 ? 10.583 27.346 31.263 1.00 22.91 142 SER A C 1
ATOM 1010 O O . SER A 1 142 ? 11.760 27.094 31.057 1.00 26.15 142 SER A O 1
ATOM 1013 N N . LEU A 1 143 ? 9.667 26.417 31.476 1.00 24.74 143 LEU A N 1
ATOM 1014 C CA . LEU A 1 143 ? 9.970 24.998 31.517 1.00 23.82 143 LEU A CA 1
ATOM 1015 C C . LEU A 1 143 ? 9.778 24.371 30.143 1.00 23.80 143 LEU A C 1
ATOM 1016 O O . LEU A 1 143 ? 8.688 24.460 29.560 1.00 32.00 143 LEU A O 1
ATOM 1021 N N . ASN A 1 144 ? 10.822 23.719 29.646 1.00 26.38 144 ASN A N 1
ATOM 1022 C CA . ASN A 1 144 ? 10.791 23.077 28.327 1.00 27.81 144 ASN A CA 1
ATOM 1023 C C . ASN A 1 144 ? 10.210 23.988 27.244 1.00 31.72 144 ASN A C 1
ATOM 1024 O O . ASN A 1 144 ? 10.755 25.056 26.981 1.00 32.84 144 ASN A O 1
ATOM 1029 N N . LEU A 1 145 ? 9.095 23.582 26.644 1.00 27.21 145 LEU A N 1
ATOM 1030 C CA . LEU A 1 145 ? 8.567 24.289 25.482 1.00 30.70 145 LEU A CA 1
ATOM 1031 C C . LEU A 1 145 ? 7.688 25.492 25.820 1.00 35.65 145 LEU A C 1
ATOM 1032 O O . LEU A 1 145 ? 7.215 26.175 24.911 1.00 36.60 145 LEU A O 1
ATOM 1037 N N . GLY A 1 146 ? 7.454 25.742 27.104 1.00 32.32 146 GLY A N 1
ATOM 1038 C CA . GLY A 1 146 ? 6.696 26.920 27.510 1.00 31.70 146 GLY A CA 1
ATOM 1039 C C . GLY A 1 146 ? 5.194 26.823 27.307 1.00 38.37 146 GLY A C 1
ATOM 1040 O O . GLY A 1 146 ? 4.638 25.730 27.197 1.00 32.19 146 GLY A O 1
ATOM 1041 N N . LEU A 1 147 ? 4.523 27.975 27.262 1.00 34.88 147 LEU A N 1
ATOM 1042 C CA . LEU A 1 147 ? 3.063 27.999 27.197 1.00 34.56 147 LEU A CA 1
ATOM 1043 C C . LEU A 1 147 ? 2.545 27.837 25.773 1.00 35.19 147 LEU A C 1
ATOM 1044 O O . LEU A 1 147 ? 3.073 28.431 24.829 1.00 35.27 147 LEU A O 1
ATOM 1049 N N . SER A 1 148 ? 1.510 27.019 25.626 1.00 34.60 148 SER A N 1
ATOM 1050 C CA . SER A 1 148 ? 0.767 26.919 24.373 1.00 36.84 148 SER A CA 1
ATOM 1051 C C . SER A 1 148 ? 0.020 28.220 24.086 1.00 41.68 148 SER A C 1
ATOM 1052 O O . SER A 1 148 ? -0.167 29.047 24.980 1.00 37.22 148 SER A O 1
ATOM 1055 N N . GLU A 1 149 ? -0.421 28.387 22.840 1.00 46.20 149 GLU A N 1
ATOM 1056 C CA . GLU A 1 149 ? -1.233 29.542 22.463 1.00 44.22 149 GLU A CA 1
ATOM 1057 C C . GLU A 1 149 ? -2.476 29.626 23.334 1.00 43.93 149 GLU A C 1
ATOM 1058 O O . GLU A 1 149 ? -2.842 30.704 23.810 1.00 46.82 149 GLU A O 1
ATOM 1060 N N . GLU A 1 150 ? -3.109 28.475 23.551 1.00 45.00 150 GLU A N 1
ATOM 1061 C CA . GLU A 1 150 ? -4.300 28.380 24.389 1.00 42.51 150 GLU A CA 1
ATOM 1062 C C . GLU A 1 150 ? -4.044 28.851 25.816 1.00 41.87 150 GLU A C 1
ATOM 1063 O O . GLU A 1 150 ? -4.855 29.580 26.395 1.00 38.75 150 GLU A O 1
ATOM 1069 N N . LEU A 1 151 ? -2.921 28.428 26.388 1.00 39.62 151 LEU A N 1
ATOM 1070 C CA . LEU A 1 151 ? -2.583 28.836 27.745 1.00 37.22 151 LEU A CA 1
ATOM 1071 C C . LEU A 1 151 ? -2.210 30.309 27.767 1.00 37.01 151 LEU A C 1
ATOM 1072 O O . LEU A 1 151 ? -2.532 31.011 28.719 1.00 34.96 151 LEU A O 1
ATOM 1077 N N . LYS A 1 152 ? -1.524 30.772 26.724 1.00 33.85 152 LYS A N 1
ATOM 1078 C CA . LYS A 1 152 ? -1.233 32.196 26.587 1.00 35.84 152 LYS A CA 1
ATOM 1079 C C . LYS A 1 152 ? -2.520 33.008 26.537 1.00 38.89 152 LYS A C 1
ATOM 1080 O O . LYS A 1 152 ? -2.618 34.066 27.165 1.00 38.49 152 LYS A O 1
ATOM 1086 N N . GLU A 1 153 ? -3.505 32.508 25.794 1.00 37.77 153 GLU A N 1
ATOM 1087 C CA . GLU A 1 153 ? -4.798 33.180 25.682 1.00 40.98 153 GLU A CA 1
ATOM 1088 C C . GLU A 1 153 ? -5.520 33.221 27.023 1.00 40.57 153 GLU A C 1
ATOM 1089 O O . GLU A 1 153 ? -6.154 34.218 27.366 1.00 43.17 153 GLU A O 1
ATOM 1091 N N . ALA A 1 154 ? -5.421 32.136 27.789 1.00 36.70 154 ALA A N 1
ATOM 1092 C CA . ALA A 1 154 ? -6.122 32.039 29.068 1.00 36.24 154 ALA A CA 1
ATOM 1093 C C . ALA A 1 154 ? -5.392 32.781 30.181 1.00 37.00 154 ALA A C 1
ATOM 1094 O O . ALA A 1 154 ? -6.008 33.208 31.154 1.00 34.50 154 ALA A O 1
ATOM 1096 N N . PHE A 1 155 ? -4.082 32.928 30.099 1.00 35.16 155 PHE A N 1
ATOM 1097 C CA . PHE A 1 155 ? -3.286 33.603 31.133 1.00 37.25 155 PHE A CA 1
ATOM 1098 C C . PHE A 1 155 ? -2.359 34.629 30.487 1.00 38.36 155 PHE A C 1
ATOM 1099 O O . PHE A 1 155 ? -1.173 34.541 30.565 1.00 36.69 155 PHE A O 1
ATOM 1107 N N . PRO A 1 156 ? -2.946 35.626 29.862 1.00 37.97 156 PRO A N 1
ATOM 1108 C CA . PRO A 1 156 ? -2.195 36.603 29.095 1.00 39.57 156 PRO A CA 1
ATOM 1109 C C . PRO A 1 156 ? -1.175 37.487 29.761 1.00 34.23 156 PRO A C 1
ATOM 1110 O O . PRO A 1 156 ? -0.319 37.946 29.045 1.00 40.85 156 PRO A O 1
ATOM 1114 N N . ASN A 1 157 ? -1.224 37.702 31.053 1.00 36.42 157 ASN A N 1
ATOM 1115 C CA . ASN A 1 157 ? -0.239 38.599 31.641 1.00 38.36 157 ASN A CA 1
ATOM 1116 C C . ASN A 1 157 ? 0.880 37.864 32.356 1.00 36.63 157 ASN A C 1
ATOM 1117 O O . ASN A 1 157 ? 1.540 38.414 33.180 1.00 34.23 157 ASN A O 1
ATOM 1122 N N . THR A 1 158 ? 1.106 36.623 31.959 1.00 34.59 158 THR A N 1
ATOM 1123 C CA . THR A 1 158 ? 2.134 35.808 32.553 1.00 27.09 158 THR A CA 1
ATOM 1124 C C . THR A 1 158 ? 3.564 36.189 32.197 1.00 27.32 158 THR A C 1
ATOM 1125 O O . THR A 1 158 ? 3.909 36.198 31.064 1.00 27.59 158 THR A O 1
ATOM 1129 N N . ILE A 1 159 ? 4.369 36.515 33.182 1.00 25.18 159 ILE A N 1
ATOM 1130 C CA . ILE A 1 159 ? 5.783 36.760 32.925 1.00 26.46 159 ILE A CA 1
ATOM 1131 C C . ILE A 1 159 ? 6.586 35.517 33.310 1.00 27.10 159 ILE A C 1
ATOM 1132 O O . ILE A 1 159 ? 6.552 35.106 34.467 1.00 28.95 159 ILE A O 1
ATOM 1137 N N . PRO A 1 160 ? 7.296 34.917 32.344 1.00 26.86 160 PRO A N 1
ATOM 1138 C CA . PRO A 1 160 ? 7.986 33.648 32.604 1.00 27.57 160 PRO A CA 1
ATOM 1139 C C . PRO A 1 160 ? 9.012 33.781 33.715 1.00 29.17 160 PRO A C 1
ATOM 1140 O O . PRO A 1 160 ? 9.749 34.753 33.746 1.00 30.90 160 PRO A O 1
ATOM 1144 N N . ALA A 1 161 ? 9.037 32.820 34.632 1.00 24.88 161 ALA A N 1
ATOM 1145 C CA . ALA A 1 161 ? 9.979 32.851 35.744 1.00 28.41 161 ALA A CA 1
ATOM 1146 C C . ALA A 1 161 ? 11.444 32.864 35.287 1.00 27.09 161 ALA A C 1
ATOM 1147 O O . ALA A 1 161 ? 11.776 32.410 34.187 1.00 29.75 161 ALA A O 1
ATOM 1149 N N . GLU A 1 162 ? 12.328 33.399 36.124 1.00 30.59 162 GLU A N 1
ATOM 1150 C CA . GLU A 1 162 ? 13.740 33.434 35.750 1.00 34.44 162 GLU A CA 1
ATOM 1151 C C . GLU A 1 162 ? 14.270 32.008 35.659 1.00 29.74 162 GLU A C 1
ATOM 1152 O O . GLU A 1 162 ? 14.011 31.196 36.548 1.00 29.19 162 GLU A O 1
ATOM 1154 N N . ARG A 1 163 ? 15.030 31.737 34.643 1.00 32.97 163 ARG A N 1
ATOM 1155 C CA . ARG A 1 163 ? 15.584 30.443 34.443 1.00 33.34 163 ARG A CA 1
ATOM 1156 C C . ARG A 1 163 ? 17.072 30.462 34.679 1.00 36.77 163 ARG A C 1
ATOM 1157 O O . ARG A 1 163 ? 17.745 31.273 34.128 1.00 39.33 163 ARG A O 1
ATOM 1165 N N . LEU A 1 164 ? 17.567 29.564 35.513 1.00 33.87 164 LEU A N 1
ATOM 1166 C CA . LEU A 1 164 ? 18.993 29.446 35.773 1.00 33.13 164 LEU A CA 1
ATOM 1167 C C . LEU A 1 164 ? 19.759 29.125 34.495 1.00 37.29 164 LEU A C 1
ATOM 1168 O O . LEU A 1 164 ? 19.452 28.155 33.800 1.00 32.09 164 LEU A O 1
ATOM 1173 N N . LEU A 1 165 ? 20.743 29.946 34.157 1.00 37.03 165 LEU A N 1
ATOM 1174 C CA . LEU A 1 165 ? 21.669 29.538 33.115 1.00 36.63 165 LEU A CA 1
ATOM 1175 C C . LEU A 1 165 ? 22.693 28.645 33.785 1.00 36.91 165 LEU A C 1
ATOM 1176 O O . LEU A 1 165 ? 23.408 29.085 34.684 1.00 37.05 165 LEU A O 1
ATOM 1181 N N . VAL A 1 166 ? 22.744 27.381 33.381 1.00 35.49 166 VAL A N 1
ATOM 1182 C CA . VAL A 1 166 ? 23.609 26.444 34.077 1.00 32.77 166 VAL A CA 1
ATOM 1183 C C . VAL A 1 166 ? 25.001 26.560 33.504 1.00 35.27 166 VAL A C 1
ATOM 1184 O O . VAL A 1 166 ? 25.205 26.387 32.297 1.00 31.47 166 VAL A O 1
ATOM 1188 N N . THR A 1 167 ? 25.955 26.872 34.372 1.00 32.23 167 THR A N 1
ATOM 1189 C CA . THR A 1 167 ? 27.309 27.138 33.919 1.00 36.14 167 THR A CA 1
ATOM 1190 C C . THR A 1 167 ? 28.357 26.736 34.958 1.00 33.46 167 THR A C 1
ATOM 1191 O O . THR A 1 167 ? 28.060 26.622 36.155 1.00 40.45 167 THR A O 1
ATOM 1195 N N . GLY A 1 168 ? 29.574 26.485 34.483 1.00 40.49 168 GLY A N 1
ATOM 1196 C CA . GLY A 1 168 ? 30.693 26.165 35.350 1.00 41.61 168 GLY A CA 1
ATOM 1197 C C . GLY A 1 168 ? 30.519 24.870 36.111 1.00 45.37 168 GLY A C 1
ATOM 1198 O O . GLY A 1 168 ? 30.988 24.739 37.238 1.00 48.58 168 GLY A O 1
ATOM 1199 N N . GLN A 1 169 ? 29.855 23.897 35.496 1.00 44.63 169 GLN A N 1
ATOM 1200 C CA . GLN A 1 169 ? 29.554 22.660 36.202 1.00 47.75 169 GLN A CA 1
ATOM 1201 C C . GLN A 1 169 ? 30.639 21.611 36.004 1.00 41.52 169 GLN A C 1
ATOM 1202 O O . GLN A 1 169 ? 31.062 21.320 34.884 1.00 42.87 169 GLN A O 1
ATOM 1208 N N . GLU A 1 170 ? 31.090 21.050 37.115 1.00 39.59 170 GLU A N 1
ATOM 1209 C CA . GLU A 1 170 ? 32.082 19.990 37.087 1.00 39.60 170 GLU A CA 1
ATOM 1210 C C . GLU A 1 170 ? 31.417 18.630 36.951 1.00 37.64 170 GLU A C 1
ATOM 1211 O O . GLU A 1 170 ? 30.314 18.416 37.450 1.00 36.43 170 GLU A O 1
ATOM 1217 N N . ILE A 1 171 ? 32.106 17.705 36.296 1.00 33.37 171 ILE A N 1
ATOM 1218 C CA . ILE A 1 171 ? 31.679 16.319 36.280 1.00 31.48 171 ILE A CA 1
ATOM 1219 C C . ILE A 1 171 ? 31.759 15.792 37.706 1.00 28.67 171 ILE A C 1
ATOM 1220 O O . ILE A 1 171 ? 32.846 15.701 38.269 1.00 31.40 171 ILE A O 1
ATOM 1225 N N . PRO A 1 172 ? 30.606 15.458 38.300 1.00 31.29 172 PRO A N 1
ATOM 1226 C CA . PRO A 1 172 ? 30.542 15.113 39.725 1.00 30.93 172 PRO A CA 1
ATOM 1227 C C . PRO A 1 172 ? 31.097 13.727 40.065 1.00 33.52 172 PRO A C 1
ATOM 1228 O O . PRO A 1 172 ? 31.492 13.492 41.210 1.00 31.68 172 PRO A O 1
ATOM 1232 N N . ASP A 1 173 ? 31.118 12.827 39.088 1.00 30.55 173 ASP A N 1
ATOM 1233 C CA . ASP A 1 173 ? 31.445 11.436 39.347 1.00 29.70 173 ASP A CA 1
ATOM 1234 C C . ASP A 1 173 ? 31.563 10.689 38.031 1.00 31.75 173 ASP A C 1
ATOM 1235 O O . ASP A 1 173 ? 30.848 10.984 37.075 1.00 25.47 173 ASP A O 1
ATOM 1240 N N . SER A 1 174 ? 32.456 9.712 37.995 1.00 32.92 174 SER A N 1
ATOM 1241 C CA . SER A 1 174 ? 32.670 8.905 36.803 1.00 33.38 174 SER A CA 1
ATOM 1242 C C . SER A 1 174 ? 31.386 8.193 36.358 1.00 30.04 174 SER A C 1
ATOM 1243 O O . SER A 1 174 ? 31.152 8.006 35.159 1.00 29.34 174 SER A O 1
ATOM 1246 N N . ASN A 1 175 ? 30.546 7.809 37.318 1.00 26.52 175 ASN A N 1
ATOM 1247 C CA . ASN A 1 175 ? 29.302 7.126 36.982 1.00 26.12 175 ASN A CA 1
ATOM 1248 C C . ASN A 1 175 ? 28.276 8.058 36.343 1.00 24.62 175 ASN A C 1
ATOM 1249 O O . ASN A 1 175 ? 27.379 7.595 35.637 1.00 24.13 175 ASN A O 1
ATOM 1254 N N . TRP A 1 176 ? 28.399 9.358 36.596 1.00 25.59 176 TRP A N 1
ATOM 1255 C CA . TRP A 1 176 ? 27.558 10.323 35.888 1.00 24.52 176 TRP A CA 1
ATOM 1256 C C . TRP A 1 176 ? 27.835 10.200 34.396 1.00 24.40 176 TRP A C 1
ATOM 1257 O O . TRP A 1 176 ? 26.908 10.164 33.580 1.00 22.49 176 TRP A O 1
ATOM 1268 N N . VAL A 1 177 ? 29.120 10.135 34.045 1.00 24.50 177 VAL A N 1
ATOM 1269 C CA . VAL A 1 177 ? 29.525 10.007 32.645 1.00 26.50 177 VAL A CA 1
ATOM 1270 C C . VAL A 1 177 ? 28.982 8.720 32.034 1.00 27.19 177 VAL A C 1
ATOM 1271 O O . VAL A 1 177 ? 28.497 8.727 30.902 1.00 25.95 177 VAL A O 1
ATOM 1275 N N . ALA A 1 178 ? 29.046 7.619 32.780 1.00 26.02 178 ALA A N 1
ATOM 1276 C CA . ALA A 1 178 ? 28.505 6.359 32.293 1.00 25.54 178 ALA A CA 1
ATOM 1277 C C . ALA A 1 178 ? 27.004 6.466 32.041 1.00 23.85 178 ALA A C 1
ATOM 1278 O O . ALA A 1 178 ? 26.511 5.973 31.034 1.00 22.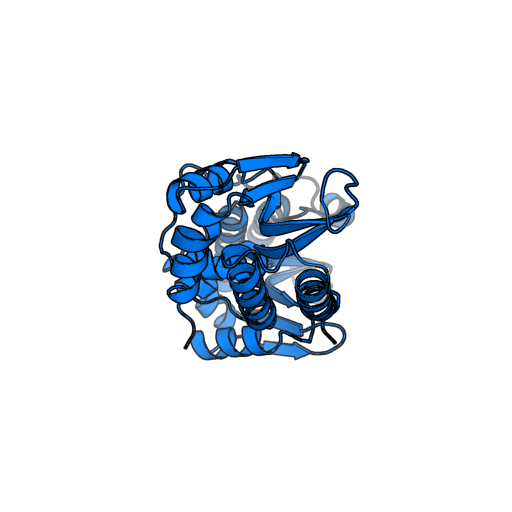60 178 ALA A O 1
ATOM 1280 N N . GLY A 1 179 ? 26.264 7.096 32.958 1.00 22.84 179 GLY A N 1
ATOM 1281 C CA . GLY A 1 179 ? 24.835 7.237 32.761 1.00 19.17 179 GLY A CA 1
ATOM 1282 C C . GLY A 1 179 ? 24.497 8.152 31.587 1.00 20.80 179 GLY A C 1
ATOM 1283 O O . GLY A 1 179 ? 23.607 7.841 30.786 1.00 20.59 179 GLY A O 1
ATOM 1284 N N . PHE A 1 180 ? 25.188 9.285 31.498 1.00 21.43 180 PHE A N 1
ATOM 1285 C CA . PHE A 1 180 ? 24.970 10.234 30.393 1.00 22.51 180 PHE A CA 1
ATOM 1286 C C . PHE A 1 180 ? 25.259 9.573 29.038 1.00 22.31 180 PHE A C 1
ATOM 1287 O O . PHE A 1 180 ? 24.525 9.741 28.062 1.00 22.59 180 PHE A O 1
ATOM 1295 N N . THR A 1 181 ? 26.325 8.802 29.003 1.00 18.95 181 THR A N 1
ATOM 1296 C CA . THR A 1 181 ? 26.735 8.160 27.743 1.00 21.24 181 THR A CA 1
ATOM 1297 C C . THR A 1 181 ? 25.775 7.031 27.397 1.00 20.63 181 THR A C 1
ATOM 1298 O O . THR A 1 181 ? 25.498 6.786 26.226 1.00 23.32 181 THR A O 1
ATOM 1302 N N . ALA A 1 182 ? 25.219 6.358 28.408 1.00 19.94 182 ALA A N 1
ATOM 1303 C CA . ALA A 1 182 ? 24.248 5.311 28.126 1.00 20.45 182 ALA A CA 1
ATOM 1304 C C . ALA A 1 182 ? 23.012 5.906 27.464 1.00 21.02 182 ALA A C 1
ATOM 1305 O O . ALA A 1 182 ? 22.313 5.226 26.710 1.00 22.34 182 ALA A O 1
ATOM 1307 N N . GLY A 1 183 ? 22.750 7.186 27.741 1.00 19.13 183 GLY A N 1
ATOM 1308 C CA . GLY A 1 183 ? 21.661 7.889 27.096 1.00 19.22 183 GLY A CA 1
ATOM 1309 C C . GLY A 1 183 ? 22.089 8.480 25.746 1.00 22.01 183 GLY A C 1
ATOM 1310 O O . GLY A 1 183 ? 21.456 8.206 24.736 1.00 22.61 183 GLY A O 1
ATOM 1311 N N . GLU A 1 184 ? 23.171 9.257 25.716 1.00 21.39 184 GLU A N 1
ATOM 1312 C CA . GLU A 1 184 ? 23.503 10.068 24.519 1.00 19.79 184 GLU A CA 1
ATOM 1313 C C . GLU A 1 184 ? 24.653 9.555 23.669 1.00 20.26 184 GLU A C 1
ATOM 1314 O O . GLU A 1 184 ? 24.963 10.142 22.621 1.00 19.79 184 GLU A O 1
ATOM 1320 N N . GLY A 1 185 ? 25.309 8.508 24.142 1.00 20.36 185 GLY A N 1
ATOM 1321 C CA . GLY A 1 185 ? 26.535 8.038 23.522 1.00 21.94 185 GLY A CA 1
ATOM 1322 C C . GLY A 1 185 ? 26.274 7.115 22.361 1.00 19.45 185 GLY A C 1
ATOM 1323 O O . GLY A 1 185 ? 25.172 6.605 22.183 1.00 20.77 185 GLY A O 1
ATOM 1324 N N . SER A 1 186 ? 27.305 6.917 21.545 1.00 22.37 186 SER A N 1
ATOM 1325 C CA . SER A 1 186 ? 27.229 5.977 20.452 1.00 25.53 186 SER A CA 1
ATOM 1326 C C . SER A 1 186 ? 28.587 5.308 20.304 1.00 23.26 186 SER A C 1
ATOM 1327 O O . SER A 1 186 ? 29.627 5.981 20.297 1.00 23.85 186 SER A O 1
ATOM 1330 N N . PHE A 1 187 ? 28.562 3.983 20.211 1.00 25.06 187 PHE A N 1
ATOM 1331 C CA . PHE A 1 187 ? 29.758 3.210 19.922 1.00 23.70 187 PHE A CA 1
ATOM 1332 C C . PHE A 1 187 ? 29.573 2.592 18.541 1.00 22.70 187 PHE A C 1
ATOM 1333 O O . PHE A 1 187 ? 28.799 1.655 18.366 1.00 24.45 187 PHE A O 1
ATOM 1341 N N . TYR A 1 188 ? 30.240 3.140 17.535 1.00 23.75 188 TYR A N 1
ATOM 1342 C CA . TYR A 1 188 ? 30.041 2.573 16.216 1.00 26.55 188 TYR A CA 1
ATOM 1343 C C . TYR A 1 188 ? 31.341 2.382 15.464 1.00 25.19 188 TYR A C 1
ATOM 1344 O O . TYR A 1 188 ? 32.367 2.981 15.782 1.00 25.19 188 TYR A O 1
ATOM 1353 N N . ILE A 1 189 ? 31.264 1.488 14.490 1.00 25.49 189 ILE A N 1
ATOM 1354 C CA . ILE A 1 189 ? 32.382 1.184 13.607 1.00 26.13 189 ILE A CA 1
ATOM 1355 C C . ILE A 1 189 ? 32.097 1.836 12.275 1.00 27.55 189 ILE A C 1
ATOM 1356 O O . ILE A 1 189 ? 31.084 1.532 11.637 1.00 29.52 189 ILE A O 1
ATOM 1361 N N . ARG A 1 190 ? 32.971 2.722 11.849 1.00 26.89 190 ARG A N 1
ATOM 1362 C CA . ARG A 1 190 ? 32.796 3.415 10.593 1.00 25.53 190 ARG A CA 1
ATOM 1363 C C . ARG A 1 190 ? 33.569 2.747 9.479 1.00 31.08 190 ARG A C 1
ATOM 1364 O O . ARG A 1 190 ? 34.732 2.520 9.639 1.00 30.46 190 ARG A O 1
ATOM 1372 N N . ILE A 1 191 ? 32.893 2.401 8.401 1.00 25.75 191 ILE A N 1
ATOM 1373 C CA . ILE A 1 191 ? 33.563 1.829 7.225 1.00 29.87 191 ILE A CA 1
ATOM 1374 C C . ILE A 1 191 ? 33.380 2.751 6.033 1.00 32.19 191 ILE A C 1
ATOM 1375 O O . ILE A 1 191 ? 32.247 3.040 5.632 1.00 33.34 191 ILE A O 1
ATOM 1380 N N . ALA A 1 192 ? 34.492 3.216 5.465 1.00 34.02 192 ALA A N 1
ATOM 1381 C CA . ALA A 1 192 ? 34.438 4.149 4.344 1.00 32.66 192 ALA A CA 1
ATOM 1382 C C . ALA A 1 192 ? 35.056 3.531 3.092 1.00 36.10 192 ALA A C 1
ATOM 1383 O O . ALA A 1 192 ? 36.169 3.010 3.140 1.00 35.81 192 ALA A O 1
ATOM 1385 N N . LYS A 1 193 ? 34.329 3.569 1.981 1.00 34.49 193 LYS A N 1
ATOM 1386 C CA . LYS A 1 193 ? 34.884 3.102 0.721 1.00 34.36 193 LYS A CA 1
ATOM 1387 C C . LYS A 1 193 ? 36.033 4.042 0.369 1.00 35.96 193 LYS A C 1
ATOM 1388 O O . LYS A 1 193 ? 35.866 5.260 0.361 1.00 37.81 193 LYS A O 1
ATOM 1390 N N . ASN A 1 194 ? 37.205 3.470 0.119 1.00 38.08 194 ASN A N 1
ATOM 1391 C CA . ASN A 1 194 ? 38.418 4.248 -0.075 1.00 37.21 194 ASN A CA 1
ATOM 1392 C C . ASN A 1 194 ? 39.460 3.428 -0.848 1.00 37.19 194 ASN A C 1
ATOM 1393 O O . ASN A 1 194 ? 40.050 2.486 -0.308 1.00 37.96 194 ASN A O 1
ATOM 1398 N N . SER A 1 195 ? 39.681 3.794 -2.108 1.00 40.32 195 SER A N 1
ATOM 1399 C CA . SER A 1 195 ? 40.529 2.998 -2.992 1.00 40.90 195 SER A CA 1
ATOM 1400 C C . SER A 1 195 ? 42.003 2.975 -2.575 1.00 41.78 195 SER A C 1
ATOM 1401 O O . SER A 1 195 ? 42.732 2.045 -2.928 1.00 40.91 195 SER A O 1
ATOM 1404 N N . THR A 1 196 ? 42.445 3.969 -1.808 1.00 40.05 196 THR A N 1
ATOM 1405 C CA . THR A 1 196 ? 43.851 4.013 -1.398 1.00 38.06 196 THR A CA 1
ATOM 1406 C C . THR A 1 196 ? 44.194 2.972 -0.336 1.00 38.56 196 THR A C 1
ATOM 1407 O O . THR A 1 196 ? 45.341 2.870 0.088 1.00 39.30 196 THR A O 1
ATOM 1411 N N . LEU A 1 197 ? 43.200 2.203 0.103 1.00 38.08 197 LEU A N 1
ATOM 1412 C CA . LEU A 1 197 ? 43.451 1.084 1.006 1.00 39.16 197 LEU A CA 1
ATOM 1413 C C . LEU A 1 197 ? 43.381 -0.238 0.266 1.00 36.65 197 LEU A C 1
ATOM 1414 O O . LEU A 1 197 ? 42.582 -0.400 -0.657 1.00 38.92 197 LEU A O 1
ATOM 1419 N N . LYS A 1 198 ? 44.216 -1.183 0.684 1.00 37.80 198 LYS A N 1
ATOM 1420 C CA . LYS A 1 198 ? 44.327 -2.465 0.004 1.00 40.24 198 LYS A CA 1
ATOM 1421 C C . LYS A 1 198 ? 42.995 -3.197 -0.064 1.00 42.88 198 LYS A C 1
ATOM 1422 O O . LYS A 1 198 ? 42.644 -3.770 -1.099 1.00 39.48 198 LYS A O 1
ATOM 1428 N N . THR A 1 199 ? 42.252 -3.169 1.040 1.00 38.00 199 THR A N 1
ATOM 1429 C CA . THR A 1 199 ? 40.963 -3.846 1.100 1.00 38.50 199 THR A CA 1
ATOM 1430 C C . THR A 1 199 ? 39.877 -3.093 0.351 1.00 33.66 199 THR A C 1
ATOM 1431 O O . THR A 1 199 ? 38.809 -3.647 0.099 1.00 35.09 199 THR A O 1
ATOM 1435 N N . GLY A 1 200 ? 40.143 -1.832 0.011 1.00 33.88 200 GLY A N 1
ATOM 1436 C CA . GLY A 1 200 ? 39.149 -0.983 -0.618 1.00 32.81 200 GLY A CA 1
ATOM 1437 C C . GLY A 1 200 ? 38.313 -0.196 0.394 1.00 32.10 200 GLY A C 1
ATOM 1438 O O . GLY A 1 200 ? 37.438 0.585 0.014 1.00 32.17 200 GLY A O 1
ATOM 1439 N N . TYR A 1 201 ? 38.584 -0.389 1.681 1.00 33.90 201 TYR A N 1
ATOM 1440 C CA . TYR A 1 201 ? 37.814 0.310 2.726 1.00 34.50 201 TYR A CA 1
ATOM 1441 C C . TYR A 1 201 ? 38.681 0.710 3.915 1.00 33.14 201 TYR A C 1
ATOM 1442 O O . TYR A 1 201 ? 39.500 -0.085 4.380 1.00 33.59 201 TYR A O 1
ATOM 1451 N N . GLN A 1 202 ? 38.492 1.933 4.419 1.00 34.58 202 GLN A N 1
ATOM 1452 C CA . GLN A 1 202 ? 39.029 2.267 5.734 1.00 30.03 202 GLN A CA 1
ATOM 1453 C C . GLN A 1 202 ? 38.071 1.787 6.811 1.00 30.10 202 GLN A C 1
ATOM 1454 O O . GLN A 1 202 ? 36.857 1.868 6.643 1.00 29.29 202 GLN A O 1
ATOM 1460 N N . VAL A 1 203 ? 38.635 1.285 7.904 1.00 31.12 203 VAL A N 1
ATOM 1461 C CA . VAL A 1 203 ? 37.880 0.876 9.082 1.00 29.54 203 VAL A CA 1
ATOM 1462 C C . VAL A 1 203 ? 38.303 1.723 10.270 1.00 30.77 203 VAL A C 1
ATOM 1463 O O . VAL A 1 203 ? 39.488 1.825 10.574 1.00 28.67 203 VAL A O 1
ATOM 1467 N N . GLN A 1 204 ? 37.323 2.322 10.950 1.00 30.51 204 GLN A N 1
ATOM 1468 C CA . GLN A 1 204 ? 37.586 3.202 12.079 1.00 32.85 204 GLN A CA 1
ATOM 1469 C C . GLN A 1 204 ? 36.657 2.881 13.225 1.00 27.77 204 GLN A C 1
ATOM 1470 O O . GLN A 1 204 ? 35.467 2.679 13.004 1.00 30.63 204 GLN A O 1
ATOM 1476 N N . SER A 1 205 ? 37.185 2.844 14.442 1.00 30.93 205 SER A N 1
ATOM 1477 C CA . SER A 1 205 ? 36.326 2.740 15.620 1.00 28.42 205 SER A CA 1
ATOM 1478 C C . SER A 1 205 ? 36.023 4.138 16.146 1.00 34.79 205 SER A C 1
ATOM 1479 O O . SER A 1 205 ? 36.929 4.964 16.294 1.00 34.48 205 SER A O 1
ATOM 1482 N N . VAL A 1 206 ? 34.748 4.408 16.405 1.00 25.68 206 VAL A N 1
ATOM 1483 C CA . VAL A 1 206 ? 34.330 5.755 16.780 1.00 27.17 206 VAL A CA 1
ATOM 1484 C C . VAL A 1 206 ? 33.544 5.744 18.085 1.00 24.74 206 VAL A C 1
ATOM 1485 O O . VAL A 1 206 ? 32.631 4.943 18.266 1.00 24.70 206 VAL A O 1
ATOM 1489 N N . PHE A 1 207 ? 33.907 6.643 18.987 1.00 24.85 207 PHE A N 1
ATOM 1490 C CA . PHE A 1 207 ? 33.086 6.892 20.168 1.00 24.86 207 PHE A CA 1
ATOM 1491 C C . PHE A 1 207 ? 32.537 8.307 20.109 1.00 25.46 207 PHE A C 1
ATOM 1492 O O . PHE A 1 207 ? 33.249 9.249 19.757 1.00 27.28 207 PHE A O 1
ATOM 1500 N N . GLN A 1 208 ? 31.273 8.456 20.485 1.00 24.24 208 GLN A N 1
ATOM 1501 C CA . GLN A 1 208 ? 30.581 9.714 20.274 1.00 25.62 208 GLN A CA 1
ATOM 1502 C C . GLN A 1 208 ? 29.583 10.008 21.388 1.00 21.01 208 GLN A C 1
ATOM 1503 O O . GLN A 1 208 ? 28.979 9.092 21.928 1.00 26.38 208 GLN A O 1
ATOM 1509 N N . ILE A 1 209 ? 29.441 11.288 21.721 1.00 20.52 209 ILE A N 1
ATOM 1510 C CA . ILE A 1 209 ? 28.355 11.774 22.566 1.00 23.58 209 ILE A CA 1
ATOM 1511 C C . ILE A 1 209 ? 27.728 12.997 21.895 1.00 25.69 209 ILE A C 1
ATOM 1512 O O . ILE A 1 209 ? 28.442 13.885 21.427 1.00 25.04 209 ILE A O 1
ATOM 1517 N N . THR A 1 210 ? 26.401 13.035 21.844 1.00 21.95 210 THR A N 1
ATOM 1518 C CA . THR A 1 210 ? 25.698 14.099 21.140 1.00 23.84 210 THR A CA 1
ATOM 1519 C C . THR A 1 210 ? 24.880 14.964 22.086 1.00 24.99 210 THR A C 1
ATOM 1520 O O . THR A 1 210 ? 24.213 14.442 22.984 1.00 21.82 210 THR A O 1
ATOM 1524 N N . GLN A 1 211 ? 24.887 16.264 21.857 1.00 22.03 211 GLN A N 1
ATOM 1525 C CA . GLN A 1 211 ? 24.096 17.153 22.680 1.00 25.30 211 GLN A CA 1
ATOM 1526 C C . GLN A 1 211 ? 23.833 18.523 22.031 1.00 27.62 211 GLN A C 1
ATOM 1527 O O . GLN A 1 211 ? 24.614 18.969 21.255 1.00 28.74 211 GLN A O 1
ATOM 1533 N N . ASP A 1 212 ? 22.680 19.116 22.320 1.00 26.83 212 ASP A N 1
ATOM 1534 C CA . ASP A 1 212 ? 22.367 20.450 21.797 1.00 28.04 212 ASP A CA 1
ATOM 1535 C C . ASP A 1 212 ? 23.423 21.447 22.286 1.00 25.88 212 ASP A C 1
ATOM 1536 O O . ASP A 1 212 ? 24.011 21.272 23.357 1.00 23.34 212 ASP A O 1
ATOM 1541 N N . THR A 1 213 ? 23.672 22.492 21.498 1.00 27.72 213 THR A N 1
ATOM 1542 C CA . THR A 1 213 ? 24.762 23.421 21.791 1.00 28.27 213 THR A CA 1
ATOM 1543 C C . THR A 1 213 ? 24.555 24.209 23.090 1.00 29.31 213 THR A C 1
ATOM 1544 O O . THR A 1 213 ? 25.493 24.817 23.612 1.00 29.43 213 THR A O 1
ATOM 1548 N N . ARG A 1 214 ? 23.344 24.181 23.641 1.00 26.68 214 ARG A N 1
ATOM 1549 C CA . ARG A 1 214 ? 23.097 24.866 24.909 1.00 27.42 214 ARG A CA 1
ATOM 1550 C C . ARG A 1 214 ? 24.033 24.347 26.010 1.00 26.63 214 ARG A C 1
ATOM 1551 O O . ARG A 1 214 ? 24.263 25.020 27.016 1.00 28.29 214 ARG A O 1
ATOM 1559 N N . ASP A 1 215 ? 24.591 23.159 25.804 1.00 24.57 215 ASP A N 1
ATOM 1560 C CA . ASP A 1 215 ? 25.499 22.552 26.776 1.00 25.83 215 ASP A CA 1
ATOM 1561 C C . ASP A 1 215 ? 26.903 22.291 26.203 1.00 31.08 215 ASP A C 1
ATOM 1562 O O . ASP A 1 215 ? 27.573 21.323 26.569 1.00 28.69 215 ASP A O 1
ATOM 1567 N N . ILE A 1 216 ? 27.363 23.171 25.320 1.00 27.56 216 ILE A N 1
ATOM 1568 C CA . ILE A 1 216 ? 28.674 22.965 24.704 1.00 31.58 216 ILE A CA 1
ATOM 1569 C C . ILE A 1 216 ? 29.777 23.038 25.768 1.00 31.56 216 ILE A C 1
ATOM 1570 O O . ILE A 1 216 ? 30.792 22.348 25.658 1.00 32.57 216 ILE A O 1
ATOM 1575 N N . GLU A 1 217 ? 29.565 23.843 26.808 1.00 32.36 217 GLU A N 1
ATOM 1576 C CA . GLU A 1 217 ? 30.557 23.969 27.874 1.00 32.03 217 GLU A CA 1
ATOM 1577 C C . GLU A 1 217 ? 30.759 22.620 28.562 1.00 35.27 217 GLU A C 1
ATOM 1578 O O . GLU A 1 217 ? 31.894 22.205 28.810 1.00 35.73 217 GLU A O 1
ATOM 1584 N N . LEU A 1 218 ? 29.653 21.932 28.847 1.00 31.30 218 LEU A N 1
ATOM 1585 C CA . LEU A 1 218 ? 29.708 20.602 29.442 1.00 32.50 218 LEU A CA 1
ATOM 1586 C C . LEU A 1 218 ? 30.457 19.645 28.522 1.00 29.72 218 LEU A C 1
ATOM 1587 O O . LEU A 1 218 ? 31.301 18.866 28.969 1.00 27.96 218 LEU A O 1
ATOM 1592 N N . MET A 1 219 ? 30.153 19.717 27.234 1.00 27.21 219 MET A N 1
ATOM 1593 C CA . MET A 1 219 ? 30.789 18.838 26.270 1.00 30.71 219 MET A CA 1
ATOM 1594 C C . MET A 1 219 ? 32.308 19.066 26.237 1.00 33.38 219 MET A C 1
ATOM 1595 O O . MET A 1 219 ? 33.082 18.107 26.193 1.00 30.73 219 MET A O 1
ATOM 1600 N N . LYS A 1 220 ? 32.730 20.329 26.283 1.00 32.19 220 LYS A N 1
ATOM 1601 C CA . LYS A 1 220 ? 34.156 20.641 26.327 1.00 34.80 220 LYS A CA 1
ATOM 1602 C C . LYS A 1 220 ? 34.784 20.132 27.623 1.00 36.19 220 LYS A C 1
ATOM 1603 O O . LYS A 1 220 ? 35.929 19.681 27.631 1.00 32.42 220 LYS A O 1
ATOM 1609 N N . ASN A 1 221 ? 34.028 20.193 28.718 1.00 31.51 221 ASN A N 1
ATOM 1610 C CA . ASN A 1 221 ? 34.496 19.668 29.996 1.00 30.02 221 ASN A CA 1
ATOM 1611 C C . ASN A 1 221 ? 34.669 18.153 29.955 1.00 33.08 221 ASN A C 1
ATOM 1612 O O . ASN A 1 221 ? 35.542 17.600 30.614 1.00 36.21 221 ASN A O 1
ATOM 1617 N N . LEU A 1 222 ? 33.834 17.493 29.179 1.00 31.96 222 LEU A N 1
ATOM 1618 C CA . LEU A 1 222 ? 33.9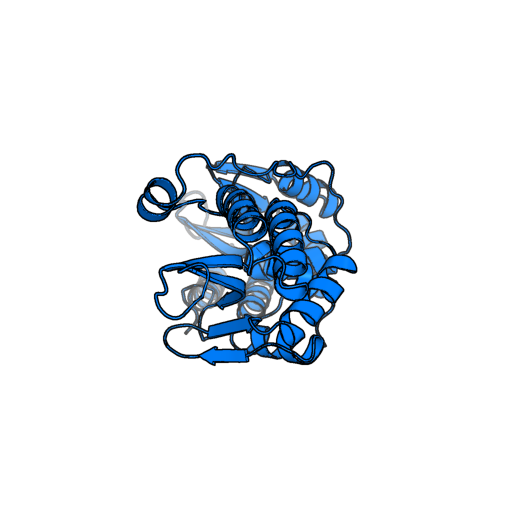14 16.056 29.006 1.00 29.84 222 LEU A CA 1
ATOM 1619 C C . LEU A 1 222 ? 35.183 15.677 28.246 1.00 33.61 222 LEU A C 1
ATOM 1620 O O . LEU A 1 222 ? 35.722 14.651 28.444 1.00 32.74 222 LEU A O 1
ATOM 1625 N N . ILE A 1 223 ? 35.608 16.518 27.335 1.00 32.55 223 ILE A N 1
ATOM 1626 C CA . ILE A 1 223 ? 36.852 16.273 26.616 1.00 36.21 223 ILE A CA 1
ATOM 1627 C C . ILE A 1 223 ? 38.050 16.337 27.565 1.00 38.95 223 ILE A C 1
ATOM 1628 O O . ILE A 1 223 ? 38.922 15.464 27.531 1.00 36.62 223 ILE A O 1
ATOM 1633 N N . SER A 1 224 ? 38.076 17.349 28.430 1.00 36.06 224 SER A N 1
ATOM 1634 C CA . SER A 1 224 ? 39.130 17.457 29.435 1.00 36.54 224 SER A CA 1
ATOM 1635 C C . SER A 1 224 ? 39.080 16.289 30.408 1.00 41.00 224 SER A C 1
ATOM 1636 O O . SER A 1 224 ? 40.113 15.774 30.831 1.00 46.62 224 SER A O 1
ATOM 1639 N N . TYR A 1 225 ? 37.870 15.875 30.771 1.00 40.19 225 TYR A N 1
ATOM 1640 C CA . TYR A 1 225 ? 37.696 14.852 31.789 1.00 38.43 225 TYR A CA 1
ATOM 1641 C C . TYR A 1 225 ? 38.139 13.492 31.267 1.00 37.12 225 TYR A C 1
ATOM 1642 O O . TYR A 1 225 ? 38.770 12.723 31.987 1.00 38.23 225 TYR A O 1
ATOM 1651 N N . LEU A 1 226 ? 37.816 13.198 30.012 1.00 38.66 226 LEU A N 1
ATOM 1652 C CA . LEU A 1 226 ? 38.202 11.919 29.425 1.00 35.54 226 LEU A CA 1
ATOM 1653 C C . LEU A 1 226 ? 39.597 12.001 28.806 1.00 38.55 226 LEU A C 1
ATOM 1654 O O . LEU A 1 226 ? 40.190 10.970 28.466 1.00 40.37 226 LEU A O 1
ATOM 1659 N N . ASN A 1 227 ? 40.100 13.230 28.669 1.00 38.03 227 ASN A N 1
ATOM 1660 C CA . ASN A 1 227 ? 41.437 13.528 28.136 1.00 42.25 227 ASN A CA 1
ATOM 1661 C C . ASN A 1 227 ? 41.597 13.157 26.658 1.00 43.32 227 ASN A C 1
ATOM 1662 O O . ASN A 1 227 ? 42.700 12.873 26.189 1.00 41.08 227 ASN A O 1
ATOM 1667 N N . CYS A 1 228 ? 40.493 13.183 25.919 1.00 39.09 228 CYS A N 1
ATOM 1668 C CA . CYS A 1 228 ? 40.536 12.919 24.485 1.00 34.49 228 CYS A CA 1
ATOM 1669 C C . CYS A 1 228 ? 39.271 13.401 23.788 1.00 35.52 228 CYS A C 1
ATOM 1670 O O . CYS A 1 228 ? 38.303 13.804 24.439 1.00 33.24 228 CYS A O 1
ATOM 1673 N N . GLY A 1 229 ? 39.286 13.338 22.459 1.00 35.63 229 GLY A N 1
ATOM 1674 C CA . GLY A 1 229 ? 38.129 13.684 21.657 1.00 35.61 229 GLY A CA 1
ATOM 1675 C C . GLY A 1 229 ? 38.212 15.068 21.046 1.00 31.40 229 GLY A C 1
ATOM 1676 O O . GLY A 1 229 ? 38.944 15.929 21.536 1.00 34.47 229 GLY A O 1
ATOM 1677 N N . ASN A 1 230 ? 37.444 15.274 19.980 1.00 28.52 230 ASN A N 1
ATOM 1678 C CA . ASN A 1 230 ? 37.281 16.589 19.373 1.00 32.51 230 ASN A CA 1
ATOM 1679 C C . ASN A 1 230 ? 35.824 17.045 19.399 1.00 33.41 230 ASN A C 1
ATOM 1680 O O . ASN A 1 230 ? 34.901 16.223 19.426 1.00 32.24 230 ASN A O 1
ATOM 1685 N N . ILE A 1 231 ? 35.627 18.359 19.379 1.00 32.82 231 ILE A N 1
ATOM 1686 C CA . ILE A 1 231 ? 34.293 18.939 19.268 1.00 34.48 231 ILE A CA 1
ATOM 1687 C C . ILE A 1 231 ? 33.894 19.145 17.818 1.00 37.98 231 ILE A C 1
ATOM 1688 O O . ILE A 1 231 ? 34.602 19.798 17.052 1.00 38.16 231 ILE A O 1
ATOM 1693 N N . ARG A 1 232 ? 32.718 18.664 17.471 1.00 34.72 232 ARG A N 1
ATOM 1694 C CA . ARG A 1 232 ? 32.155 18.846 16.167 1.00 34.91 232 ARG A CA 1
ATOM 1695 C C . ARG A 1 232 ? 30.812 19.592 16.240 1.00 37.97 232 ARG A C 1
ATOM 1696 O O . ARG A 1 232 ? 29.915 19.159 16.924 1.00 31.03 232 ARG A O 1
ATOM 1704 N N . ILE A 1 233 ? 30.684 20.707 15.535 1.00 33.77 233 ILE A N 1
ATOM 1705 C CA . ILE A 1 233 ? 29.414 21.445 15.522 1.00 36.92 233 ILE A CA 1
ATOM 1706 C C . ILE A 1 233 ? 28.656 21.226 14.216 1.00 42.18 233 ILE A C 1
ATOM 1707 O O . ILE A 1 233 ? 29.194 21.480 13.140 1.00 45.28 233 ILE A O 1
ATOM 1712 N N . ARG A 1 234 ? 27.416 20.749 14.302 1.00 39.63 234 ARG A N 1
ATOM 1713 C CA . ARG A 1 234 ? 26.564 20.673 13.117 1.00 44.49 234 ARG A CA 1
ATOM 1714 C C . ARG A 1 234 ? 25.331 21.566 13.259 1.00 47.30 234 ARG A C 1
ATOM 1715 O O . ARG A 1 234 ? 24.604 21.486 14.256 1.00 48.64 234 ARG A O 1
ATOM 1723 N N . THR A 1 245 ? 21.580 24.095 16.443 1.00 48.11 245 THR A N 1
ATOM 1724 C CA . THR A 1 245 ? 22.728 23.229 16.197 1.00 39.91 245 THR A CA 1
ATOM 1725 C C . THR A 1 245 ? 22.971 22.212 17.313 1.00 36.74 245 THR A C 1
ATOM 1726 O O . THR A 1 245 ? 22.659 22.462 18.477 1.00 39.79 245 THR A O 1
ATOM 1730 N N . CYS A 1 246 ? 23.526 21.066 16.936 1.00 37.69 246 CYS A N 1
ATOM 1731 C CA . CYS A 1 246 ? 23.990 20.058 17.886 1.00 37.91 246 CYS A CA 1
ATOM 1732 C C . CYS A 1 246 ? 25.512 20.029 17.922 1.00 35.12 246 CYS A C 1
ATOM 1733 O O . CYS A 1 246 ? 26.176 20.384 16.949 1.00 35.20 246 CYS A O 1
ATOM 1736 N N . VAL A 1 247 ? 26.057 19.589 19.047 1.00 29.92 247 VAL A N 1
ATOM 1737 C CA . VAL A 1 247 ? 27.491 19.362 19.179 1.00 28.74 247 VAL A CA 1
ATOM 1738 C C . VAL A 1 247 ? 27.766 17.867 19.375 1.00 32.10 247 VAL A C 1
ATOM 1739 O O . VAL A 1 247 ? 27.024 17.173 20.076 1.00 27.43 247 VAL A O 1
ATOM 1743 N N . ASP A 1 248 ? 28.813 17.364 18.735 1.00 26.31 248 ASP A N 1
ATOM 1744 C CA . ASP A 1 248 ? 29.262 16.010 19.019 1.00 27.19 248 ASP A CA 1
ATOM 1745 C C . ASP A 1 248 ? 30.633 16.027 19.682 1.00 30.63 248 ASP A C 1
ATOM 1746 O O . ASP A 1 248 ? 31.549 16.723 19.236 1.00 31.17 248 ASP A O 1
ATOM 1751 N N . LEU A 1 249 ? 30.769 15.264 20.755 1.00 29.12 249 LEU A N 1
ATOM 1752 C CA . LEU A 1 249 ? 32.082 14.886 21.239 1.00 30.13 249 LEU A CA 1
ATOM 1753 C C . LEU A 1 249 ? 32.458 13.653 20.437 1.00 26.93 249 LEU A C 1
ATOM 1754 O O . LEU A 1 249 ? 31.748 12.657 20.486 1.00 24.44 249 LEU A O 1
ATOM 1759 N N . VAL A 1 250 ? 33.548 13.722 19.673 1.00 27.27 250 VAL A N 1
ATOM 1760 C CA . VAL A 1 250 ? 33.933 12.588 18.838 1.00 29.83 250 VAL A CA 1
ATOM 1761 C C . VAL A 1 250 ? 35.355 12.135 19.118 1.00 30.40 250 VAL A C 1
ATOM 1762 O O . VAL A 1 250 ? 36.295 12.929 19.010 1.00 29.81 250 VAL A O 1
ATOM 1766 N N . VAL A 1 251 ? 35.501 10.864 19.478 1.00 26.89 251 VAL A N 1
ATOM 1767 C CA . VAL A 1 251 ? 36.818 10.250 19.623 1.00 30.12 251 VAL A CA 1
ATOM 1768 C C . VAL A 1 251 ? 37.077 9.257 18.496 1.00 35.68 251 VAL A C 1
ATOM 1769 O O . VAL A 1 251 ? 36.373 8.243 18.367 1.00 32.23 251 VAL A O 1
ATOM 1773 N N . THR A 1 252 ? 38.101 9.545 17.696 1.00 37.29 252 THR A N 1
ATOM 1774 C CA . THR A 1 252 ? 38.442 8.697 16.558 1.00 38.99 252 THR A CA 1
ATOM 1775 C C . THR A 1 252 ? 39.858 8.116 16.671 1.00 43.09 252 THR A C 1
ATOM 1776 O O . THR A 1 252 ? 40.165 7.087 16.061 1.00 45.13 252 THR A O 1
ATOM 1780 N N . ASN A 1 253 ? 40.709 8.770 17.457 1.00 39.06 253 ASN A N 1
ATOM 1781 C CA . ASN A 1 253 ? 42.081 8.309 17.679 1.00 40.12 253 ASN A CA 1
ATOM 1782 C C . ASN A 1 253 ? 42.110 6.906 18.288 1.00 40.51 253 ASN A C 1
ATOM 1783 O O . ASN A 1 253 ? 41.533 6.679 19.356 1.00 39.04 253 ASN A O 1
ATOM 1788 N N . LEU A 1 254 ? 42.804 5.968 17.642 1.00 36.26 254 LEU A N 1
ATOM 1789 C CA . LEU A 1 254 ? 42.731 4.569 18.089 1.00 38.69 254 LEU A CA 1
ATOM 1790 C C . LEU A 1 254 ? 43.273 4.239 19.490 1.00 41.24 254 LEU A C 1
ATOM 1791 O O . LEU A 1 254 ? 42.606 3.531 20.235 1.00 37.08 254 LEU A O 1
ATOM 1796 N N . ASN A 1 255 ? 44.430 4.739 19.904 1.00 44.48 255 ASN A N 1
ATOM 1797 C CA . ASN A 1 255 ? 44.758 4.432 21.289 1.00 48.37 255 ASN A CA 1
ATOM 1798 C C . ASN A 1 255 ? 44.303 5.502 22.301 1.00 42.47 255 ASN A C 1
ATOM 1799 O O . ASN A 1 255 ? 44.566 5.370 23.477 1.00 47.96 255 ASN A O 1
ATOM 1804 N N . ASP A 1 256 ? 43.519 6.484 21.884 1.00 40.63 256 ASP A N 1
ATOM 1805 C CA . ASP A 1 256 ? 42.697 7.156 22.904 1.00 38.98 256 ASP A CA 1
ATOM 1806 C C . ASP A 1 256 ? 41.542 6.215 23.235 1.00 36.70 256 ASP A C 1
ATOM 1807 O O . ASP A 1 256 ? 41.154 6.044 24.392 1.00 36.88 256 ASP A O 1
ATOM 1812 N N . ILE A 1 257 ? 41.022 5.560 22.206 1.00 34.00 257 ILE A N 1
ATOM 1813 C CA . ILE A 1 257 ? 39.951 4.592 22.374 1.00 34.80 257 ILE A CA 1
ATOM 1814 C C . ILE A 1 257 ? 40.407 3.388 23.204 1.00 37.87 257 ILE A C 1
ATOM 1815 O O . ILE A 1 257 ? 39.723 2.959 24.140 1.00 35.76 257 ILE A O 1
ATOM 1820 N N . LYS A 1 258 ? 41.580 2.871 22.868 1.00 34.95 258 LYS A N 1
ATOM 1821 C CA . LYS A 1 258 ? 42.159 1.709 23.525 1.00 40.01 258 LYS A CA 1
ATOM 1822 C C . LYS A 1 258 ? 42.531 1.939 24.993 1.00 38.52 258 LYS A C 1
ATOM 1823 O O . LYS A 1 258 ? 42.259 1.092 25.845 1.00 40.37 258 LYS A O 1
ATOM 1829 N N . GLU A 1 259 ? 43.163 3.071 25.282 1.00 39.90 259 GLU A N 1
ATOM 1830 C CA . GLU A 1 259 ? 43.751 3.294 26.606 1.00 42.61 259 GLU A CA 1
ATOM 1831 C C . GLU A 1 259 ? 42.973 4.265 27.494 1.00 42.01 259 GLU A C 1
ATOM 1832 O O . GLU A 1 259 ? 43.328 4.449 28.658 1.00 35.16 259 GLU A O 1
ATOM 1838 N N . LYS A 1 260 ? 41.932 4.896 26.954 1.00 40.07 260 LYS A N 1
ATOM 1839 C CA . LYS A 1 260 ? 41.144 5.849 27.747 1.00 40.49 260 LYS A CA 1
ATOM 1840 C C . LYS A 1 260 ? 39.656 5.495 27.762 1.00 37.04 260 LYS A C 1
ATOM 1841 O O . LYS A 1 260 ? 39.093 5.210 28.819 1.00 34.89 260 LYS A O 1
ATOM 1847 N N . ILE A 1 261 ? 39.024 5.501 26.593 1.00 34.41 261 ILE A N 1
ATOM 1848 C CA . ILE A 1 261 ? 37.589 5.219 26.506 1.00 31.52 261 ILE A CA 1
ATOM 1849 C C . ILE A 1 261 ? 37.228 3.803 26.984 1.00 31.76 261 ILE A C 1
ATOM 1850 O O . ILE A 1 261 ? 36.368 3.626 27.835 1.00 29.86 261 ILE A O 1
ATOM 1855 N N . ILE A 1 262 ? 37.888 2.783 26.449 1.00 31.64 262 ILE A N 1
ATOM 1856 C CA . ILE A 1 262 ? 37.573 1.422 26.850 1.00 31.64 262 ILE A CA 1
ATOM 1857 C C . ILE A 1 262 ? 37.872 1.154 28.347 1.00 34.73 262 ILE A C 1
ATOM 1858 O O . ILE A 1 262 ? 37.038 0.571 29.039 1.00 36.71 262 ILE A O 1
ATOM 1863 N N . PRO A 1 263 ? 39.042 1.593 28.857 1.00 37.81 263 PRO A N 1
ATOM 1864 C CA . PRO A 1 263 ? 39.256 1.402 30.295 1.00 38.92 263 PRO A CA 1
ATOM 1865 C C . PRO A 1 263 ? 38.238 2.146 31.146 1.00 35.59 263 PRO A C 1
ATOM 1866 O O . PRO A 1 263 ? 37.798 1.631 32.174 1.00 38.88 263 PRO A O 1
ATOM 1870 N N . PHE A 1 264 ? 37.856 3.339 30.706 1.00 33.60 264 PHE A N 1
ATOM 1871 C CA . PHE A 1 264 ? 36.886 4.121 31.451 1.00 34.31 264 PHE A CA 1
ATOM 1872 C C . PHE A 1 264 ? 35.564 3.376 31.569 1.00 34.21 264 PHE A C 1
ATOM 1873 O O . PHE A 1 264 ? 35.025 3.224 32.666 1.00 36.78 264 PHE A O 1
ATOM 1881 N N . PHE A 1 265 ? 35.045 2.890 30.445 1.00 34.24 265 PHE A N 1
ATOM 1882 C CA . PHE A 1 265 ? 33.717 2.302 30.456 1.00 33.81 265 PHE A CA 1
ATOM 1883 C C . PHE A 1 265 ? 33.729 0.839 30.889 1.00 35.29 265 PHE A C 1
ATOM 1884 O O . PHE A 1 265 ? 32.675 0.252 31.129 1.00 33.20 265 PHE A O 1
ATOM 1892 N N . ASN A 1 266 ? 34.916 0.308 31.056 1.00 35.77 266 ASN A N 1
ATOM 1893 C CA . ASN A 1 266 ? 35.049 -1.022 31.585 1.00 37.58 266 ASN A CA 1
ATOM 1894 C C . ASN A 1 266 ? 34.833 -0.925 33.101 1.00 37.91 266 ASN A C 1
ATOM 1895 O O . ASN A 1 266 ? 34.299 -1.806 33.690 1.00 37.93 266 ASN A O 1
ATOM 1900 N N . LYS A 1 267 ? 35.263 0.167 33.707 1.00 38.02 267 LYS A N 1
ATOM 1901 C CA . LYS A 1 267 ? 35.096 0.424 35.137 1.00 39.31 267 LYS A CA 1
ATOM 1902 C C . LYS A 1 267 ? 33.774 1.135 35.438 1.00 38.14 267 LYS A C 1
ATOM 1903 O O . LYS A 1 267 ? 33.129 0.885 36.460 1.00 39.01 267 LYS A O 1
ATOM 1905 N N . ASN A 1 268 ? 33.377 2.035 34.546 1.00 36.27 268 ASN A N 1
ATOM 1906 C CA . ASN A 1 268 ? 32.118 2.750 34.708 1.00 34.15 268 ASN A CA 1
ATOM 1907 C C . ASN A 1 268 ? 31.116 2.293 33.659 1.00 36.70 268 ASN A C 1
ATOM 1908 O O . ASN A 1 268 ? 31.112 2.784 32.527 1.00 35.73 268 ASN A O 1
ATOM 1913 N N . HIS A 1 269 ? 30.258 1.366 34.062 1.00 34.38 269 HIS A N 1
ATOM 1914 C CA . HIS A 1 269 ? 29.504 0.532 33.134 1.00 37.05 269 HIS A CA 1
ATOM 1915 C C . HIS A 1 269 ? 28.353 1.224 32.415 1.00 35.34 269 HIS A C 1
ATOM 1916 O O . HIS A 1 269 ? 27.562 1.958 33.025 1.00 30.64 269 HIS A O 1
ATOM 1923 N N . ILE A 1 270 ? 28.277 0.965 31.112 1.00 29.52 270 ILE A N 1
ATOM 1924 C CA . ILE A 1 270 ? 27.122 1.283 30.287 1.00 29.37 270 ILE A CA 1
ATOM 1925 C C . ILE A 1 270 ? 25.944 0.391 30.659 1.00 31.83 270 ILE A C 1
ATOM 1926 O O . ILE A 1 270 ? 26.122 -0.793 30.952 1.00 34.78 270 ILE A O 1
ATOM 1931 N N . ILE A 1 271 ? 24.741 0.957 30.664 1.00 27.51 271 ILE A N 1
ATOM 1932 C CA . ILE A 1 271 ? 23.531 0.187 30.921 1.00 28.61 271 ILE A CA 1
ATOM 1933 C C . ILE A 1 271 ? 22.657 0.073 29.668 1.00 25.10 271 ILE A C 1
ATOM 1934 O O . ILE A 1 271 ? 22.822 0.845 28.718 1.00 25.22 271 ILE A O 1
ATOM 1939 N N . GLY A 1 272 ? 21.750 -0.901 29.674 1.00 26.68 272 GLY A N 1
ATOM 1940 C CA . GLY A 1 272 ? 20.783 -1.072 28.606 1.00 23.00 272 GLY A CA 1
ATOM 1941 C C . GLY A 1 272 ? 21.384 -1.845 27.443 1.00 24.63 272 GLY A C 1
ATOM 1942 O O . GLY A 1 272 ? 22.517 -2.290 27.532 1.00 25.52 272 GLY A O 1
ATOM 1943 N N . VAL A 1 273 ? 20.611 -2.020 26.377 1.00 22.21 273 VAL A N 1
ATOM 1944 C CA . VAL A 1 273 ? 21.067 -2.757 25.175 1.00 26.59 273 VAL A CA 1
ATOM 1945 C C . VAL A 1 273 ? 22.384 -2.200 24.634 1.00 30.92 273 VAL A C 1
ATOM 1946 O O . VAL A 1 273 ? 23.204 -2.932 24.052 1.00 28.90 273 VAL A O 1
ATOM 1950 N N . LYS A 1 274 ? 22.616 -0.907 24.842 1.00 24.92 274 LYS A N 1
ATOM 1951 C CA . LYS A 1 274 ? 23.863 -0.294 24.369 1.00 22.62 274 LYS A CA 1
ATOM 1952 C C . LYS A 1 274 ? 25.110 -0.965 24.978 1.00 28.90 274 LYS A C 1
ATOM 1953 O O . LYS A 1 274 ? 26.207 -0.862 24.436 1.00 26.85 274 LYS A O 1
ATOM 1959 N N . LEU A 1 275 ? 24.940 -1.677 26.089 1.00 23.77 275 LEU A N 1
ATOM 1960 C CA . LEU A 1 275 ? 26.065 -2.403 26.668 1.00 27.61 275 LEU A CA 1
ATOM 1961 C C . LEU A 1 275 ? 26.530 -3.483 25.689 1.00 26.39 275 LEU A C 1
ATOM 1962 O O . LEU A 1 275 ? 27.718 -3.740 25.553 1.00 29.90 275 LEU A O 1
ATOM 1967 N N . GLN A 1 276 ? 25.570 -4.106 25.020 1.00 28.74 276 GLN A N 1
ATOM 1968 C CA . GLN A 1 276 ? 25.888 -5.144 24.053 1.00 30.03 276 GLN A CA 1
ATOM 1969 C C . GLN A 1 276 ? 26.585 -4.507 22.866 1.00 31.85 276 GLN A C 1
ATOM 1970 O O . GLN A 1 276 ? 27.516 -5.079 22.317 1.00 30.66 276 GLN A O 1
ATOM 1976 N N . ASP A 1 277 ? 26.155 -3.308 22.486 1.00 26.93 277 ASP A N 1
ATOM 1977 C CA . ASP A 1 277 ? 26.818 -2.603 21.386 1.00 25.52 277 ASP A CA 1
ATOM 1978 C C . ASP A 1 277 ? 28.239 -2.239 21.774 1.00 27.35 277 ASP A C 1
ATOM 1979 O O . ASP A 1 277 ? 29.157 -2.349 20.968 1.00 31.13 277 ASP A O 1
ATOM 1984 N N . TYR A 1 278 ? 28.417 -1.809 23.017 1.00 26.91 278 TYR A N 1
ATOM 1985 C CA . TYR A 1 278 ? 29.745 -1.507 23.541 1.00 29.19 278 TYR A CA 1
ATOM 1986 C C . TYR A 1 278 ? 30.673 -2.723 23.451 1.00 28.94 278 TYR A C 1
ATOM 1987 O O . TYR A 1 278 ? 31.829 -2.624 23.009 1.00 28.21 278 TYR A O 1
ATOM 1996 N N . ARG A 1 279 ? 30.158 -3.866 23.885 1.00 31.01 279 ARG A N 1
ATOM 1997 C CA . ARG A 1 279 ? 30.945 -5.098 23.864 1.00 31.81 279 ARG A CA 1
ATOM 1998 C C . ARG A 1 279 ? 31.391 -5.480 22.449 1.00 31.99 279 ARG A C 1
ATOM 1999 O O . ARG A 1 279 ? 32.561 -5.791 22.232 1.00 35.97 279 ARG A O 1
ATOM 2007 N N . ASP A 1 280 ? 30.467 -5.436 21.497 1.00 31.37 280 ASP A N 1
ATOM 2008 C CA . ASP A 1 280 ? 30.782 -5.713 20.100 1.00 28.66 280 ASP A CA 1
ATOM 2009 C C . ASP A 1 280 ? 31.803 -4.709 19.569 1.00 33.69 280 ASP A C 1
ATOM 2010 O O . ASP A 1 280 ? 32.723 -5.062 18.847 1.00 29.72 280 ASP A O 1
ATOM 2015 N N . TRP A 1 281 ? 31.618 -3.448 19.933 1.00 30.35 281 TRP A N 1
ATOM 2016 C CA . TRP A 1 281 ? 32.527 -2.372 19.551 1.00 29.27 281 TRP A CA 1
ATOM 2017 C C . TRP A 1 281 ? 33.948 -2.650 20.055 1.00 31.71 281 TRP A C 1
ATOM 2018 O O . TRP A 1 281 ? 34.928 -2.494 19.330 1.00 33.35 281 TRP A O 1
ATOM 2029 N N . CYS A 1 282 ? 34.040 -3.113 21.297 1.00 32.38 282 CYS A N 1
ATOM 2030 C CA . CYS A 1 282 ? 35.314 -3.520 21.881 1.00 33.57 282 CYS A CA 1
ATOM 2031 C C . CYS A 1 282 ? 35.990 -4.615 21.062 1.00 31.49 282 CYS A C 1
ATOM 2032 O O . CYS A 1 282 ? 37.205 -4.570 20.845 1.00 36.62 282 CYS A O 1
ATOM 2035 N N . LYS A 1 283 ? 35.198 -5.582 20.604 1.00 34.20 283 LYS A N 1
ATOM 2036 C CA . LYS A 1 283 ? 35.737 -6.722 19.863 1.00 34.25 283 LYS A CA 1
ATOM 2037 C C . LYS A 1 283 ? 36.366 -6.265 18.561 1.00 37.38 283 LYS A C 1
ATOM 2038 O O . LYS A 1 283 ? 37.445 -6.731 18.180 1.00 37.83 283 LYS A O 1
ATOM 2044 N N . VAL A 1 284 ? 35.691 -5.349 17.875 1.00 34.20 284 VAL A N 1
ATOM 2045 C CA . VAL A 1 284 ? 36.213 -4.819 16.624 1.00 35.00 284 VAL A CA 1
ATOM 2046 C C . VAL A 1 284 ? 37.466 -3.991 16.882 1.00 36.32 284 VAL A C 1
ATOM 2047 O O . VAL A 1 284 ? 38.412 -4.039 16.099 1.00 37.13 284 VAL A O 1
ATOM 2051 N N . VAL A 1 285 ? 37.497 -3.257 17.989 1.00 31.69 285 VAL A N 1
ATOM 2052 C CA . VAL A 1 285 ? 38.693 -2.486 18.332 1.00 33.62 285 VAL A CA 1
ATOM 2053 C C . VAL A 1 285 ? 39.896 -3.417 18.510 1.00 37.88 285 VAL A C 1
ATOM 2054 O O . VAL A 1 285 ? 41.014 -3.094 18.106 1.00 38.39 285 VAL A O 1
ATOM 2058 N N . THR A 1 286 ? 39.653 -4.575 19.112 1.00 36.49 286 THR A N 1
ATOM 2059 C CA . THR A 1 286 ? 40.689 -5.591 19.256 1.00 38.58 286 THR A CA 1
ATOM 2060 C C . THR A 1 286 ? 41.189 -6.029 17.889 1.00 41.96 286 THR A C 1
ATOM 2061 O O . THR A 1 286 ? 42.395 -6.075 17.646 1.00 43.29 286 THR A O 1
ATOM 2065 N N . LEU A 1 287 ? 40.250 -6.343 17.001 1.00 38.49 287 LEU A N 1
ATOM 2066 C CA . LEU A 1 287 ? 40.581 -6.729 15.636 1.00 38.26 287 LEU A CA 1
ATOM 2067 C C . LEU A 1 287 ? 41.367 -5.629 14.922 1.00 39.89 287 LEU A C 1
ATOM 2068 O O . LEU A 1 287 ? 42.316 -5.917 14.188 1.00 40.23 287 LEU A O 1
ATOM 2073 N N . ILE A 1 288 ? 40.987 -4.369 15.140 1.00 36.27 288 ILE A N 1
ATOM 2074 C CA . ILE A 1 288 ? 41.691 -3.250 14.511 1.00 37.56 288 ILE A CA 1
ATOM 2075 C C . ILE A 1 288 ? 43.112 -3.125 15.048 1.00 37.31 288 ILE A C 1
ATOM 2076 O O . ILE A 1 288 ? 44.060 -2.966 14.280 1.00 38.12 288 ILE A O 1
ATOM 2081 N N . ASP A 1 289 ? 43.249 -3.194 16.370 1.00 39.82 289 ASP A N 1
ATOM 2082 C CA . ASP A 1 289 ? 44.553 -3.106 17.031 1.00 41.93 289 ASP A CA 1
ATOM 2083 C C . ASP A 1 289 ? 45.516 -4.173 16.507 1.00 40.99 289 ASP A C 1
ATOM 2084 O O . ASP A 1 289 ? 46.725 -3.955 16.464 1.00 43.47 289 ASP A O 1
ATOM 2089 N N . ASN A 1 290 ? 44.965 -5.318 16.111 1.00 42.50 290 ASN A N 1
ATOM 2090 C CA . ASN A 1 290 ? 45.762 -6.418 15.572 1.00 44.18 290 ASN A CA 1
ATOM 2091 C C . ASN A 1 290 ? 45.816 -6.427 14.045 1.00 42.57 290 ASN A C 1
ATOM 2092 O O . ASN A 1 290 ? 46.157 -7.442 13.436 1.00 42.99 290 ASN A O 1
ATOM 2097 N N . LYS A 1 291 ? 45.465 -5.291 13.445 1.00 40.48 291 LYS A N 1
ATOM 2098 C CA . LYS A 1 291 ? 45.616 -5.044 12.006 1.00 41.78 291 LYS A CA 1
ATOM 2099 C C . LYS A 1 291 ? 44.784 -5.966 11.120 1.00 41.75 291 LYS A C 1
ATOM 2100 O O . LYS A 1 291 ? 45.033 -6.065 9.915 1.00 41.25 291 LYS A O 1
ATOM 2106 N N . GLU A 1 292 ? 43.797 -6.636 11.698 1.00 34.64 292 GLU A N 1
ATOM 2107 C CA . GLU A 1 292 ? 42.981 -7.550 10.916 1.00 37.47 292 GLU A CA 1
ATOM 2108 C C . GLU A 1 292 ? 42.034 -6.791 9.994 1.00 37.70 292 GLU A C 1
ATOM 2109 O O . GLU A 1 292 ? 41.515 -7.352 9.031 1.00 39.74 292 GLU A O 1
ATOM 2115 N N . HIS A 1 293 ? 41.832 -5.503 10.263 1.00 36.81 293 HIS A N 1
ATOM 2116 C CA . HIS A 1 293 ? 41.012 -4.678 9.381 1.00 30.37 293 HIS A CA 1
ATOM 2117 C C . HIS A 1 293 ? 41.714 -4.409 8.052 1.00 36.81 293 HIS A C 1
ATOM 2118 O O . HIS A 1 293 ? 41.090 -3.965 7.098 1.00 34.41 293 HIS A O 1
ATOM 2125 N N . LEU A 1 294 ? 43.012 -4.686 7.999 1.00 39.15 294 LEU A N 1
ATOM 2126 C CA . LEU A 1 294 ? 43.792 -4.453 6.779 1.00 38.53 294 LEU A CA 1
ATOM 2127 C C . LEU A 1 294 ? 43.829 -5.692 5.880 1.00 41.43 294 LEU A C 1
ATOM 2128 O O . LEU A 1 294 ? 44.547 -5.722 4.880 1.00 38.76 294 LEU A O 1
ATOM 2133 N N . THR A 1 295 ? 43.042 -6.705 6.233 1.00 40.92 295 THR A N 1
ATOM 2134 C CA . THR A 1 295 ? 42.909 -7.900 5.405 1.00 41.48 295 THR A CA 1
ATOM 2135 C C . THR A 1 295 ? 41.457 -8.084 4.966 1.00 47.04 295 THR A C 1
ATOM 2136 O O . THR A 1 295 ? 40.530 -7.634 5.653 1.00 42.24 295 THR A O 1
ATOM 2140 N N . SER A 1 296 ? 41.261 -8.740 3.825 1.00 45.46 296 SER A N 1
ATOM 2141 C CA . SER A 1 296 ? 39.913 -9.009 3.313 1.00 44.47 296 SER A CA 1
ATOM 2142 C C . SER A 1 296 ? 39.093 -9.825 4.303 1.00 46.42 296 SER A C 1
ATOM 2143 O O . SER A 1 296 ? 37.946 -9.483 4.600 1.00 46.85 296 SER A O 1
ATOM 2146 N N . GLU A 1 297 ? 39.690 -10.897 4.816 1.00 45.10 297 GLU A N 1
ATOM 2147 C CA . GLU A 1 297 ? 39.013 -11.781 5.759 1.00 47.89 297 GLU A CA 1
ATOM 2148 C C . GLU A 1 297 ? 38.605 -11.041 7.036 1.00 43.12 297 GLU A C 1
ATOM 2149 O O . GLU A 1 297 ? 37.472 -11.169 7.503 1.00 42.41 297 GLU A O 1
ATOM 2151 N N . GLY A 1 298 ? 39.533 -10.273 7.598 1.00 41.21 298 GLY A N 1
ATOM 2152 C CA . GLY A 1 298 ? 39.251 -9.501 8.796 1.00 41.68 298 GLY A CA 1
ATOM 2153 C C . GLY A 1 298 ? 38.177 -8.453 8.572 1.00 40.79 298 GLY A C 1
ATOM 2154 O O . GLY A 1 298 ? 37.337 -8.223 9.447 1.00 38.80 298 GLY A O 1
ATOM 2155 N N . LEU A 1 299 ? 38.208 -7.811 7.407 1.00 38.58 299 LEU A N 1
ATOM 2156 C CA . LEU A 1 299 ? 37.206 -6.810 7.041 1.00 40.90 299 LEU A CA 1
ATOM 2157 C C . LEU A 1 299 ? 35.817 -7.443 6.983 1.00 40.46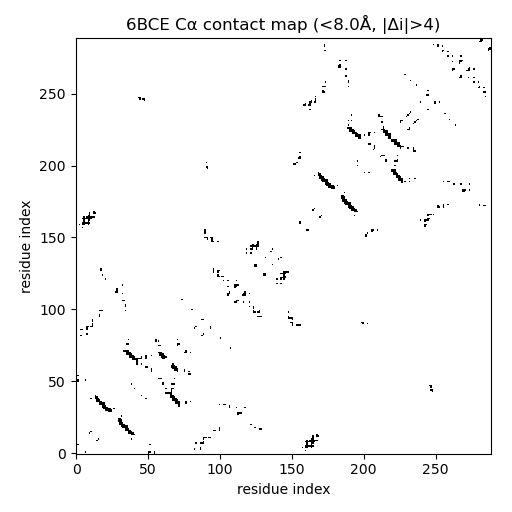 299 LEU A C 1
ATOM 2158 O O . LEU A 1 299 ? 34.829 -6.861 7.443 1.00 35.44 299 LEU A O 1
ATOM 2163 N N . GLU A 1 300 ? 35.748 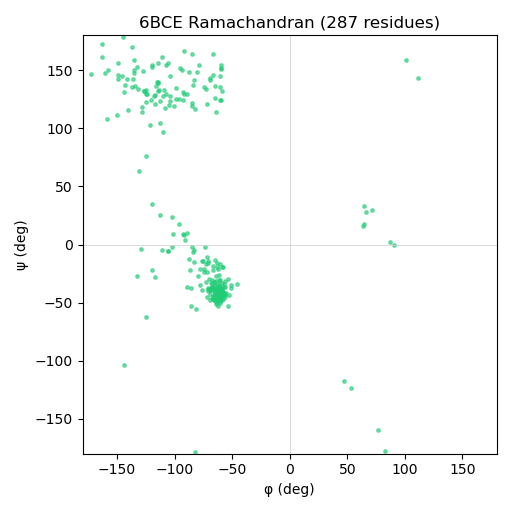-8.649 6.429 1.00 37.31 300 GLU A N 1
ATOM 2164 C CA . GLU A 1 300 ? 34.508 -9.417 6.423 1.00 41.47 300 GLU A CA 1
ATOM 2165 C C . GLU A 1 300 ? 34.033 -9.716 7.851 1.00 37.35 300 GLU A C 1
ATOM 2166 O O . GLU A 1 300 ? 32.843 -9.592 8.160 1.00 36.62 300 GLU A O 1
ATOM 2168 N N . LYS A 1 301 ? 34.972 -10.119 8.706 1.00 38.29 301 LYS A N 1
ATOM 2169 C CA . LYS A 1 301 ? 34.703 -10.375 10.122 1.00 36.38 301 LYS A CA 1
ATOM 2170 C C . LYS A 1 301 ? 34.033 -9.181 10.777 1.00 37.89 301 LYS A C 1
ATOM 2171 O O . LYS A 1 301 ? 32.983 -9.304 11.402 1.00 33.37 301 LYS A O 1
ATOM 2177 N N . ILE A 1 302 ? 34.676 -8.030 10.617 1.00 36.15 302 ILE A N 1
ATOM 2178 C CA . ILE A 1 302 ? 34.246 -6.773 11.223 1.00 36.44 302 ILE A CA 1
ATOM 2179 C C . ILE A 1 302 ? 32.877 -6.324 10.707 1.00 36.75 302 ILE A C 1
ATOM 2180 O O . ILE A 1 302 ? 32.001 -5.965 11.498 1.00 38.01 302 ILE A O 1
ATOM 2185 N N . GLN A 1 303 ? 32.688 -6.372 9.388 1.00 35.86 303 GLN A N 1
ATOM 2186 C CA . GLN A 1 303 ? 31.392 -6.070 8.786 1.00 36.92 303 GLN A CA 1
ATOM 2187 C C . GLN A 1 303 ? 30.264 -6.885 9.416 1.00 36.59 303 GLN A C 1
ATOM 2188 O O . GLN A 1 303 ? 29.190 -6.347 9.689 1.00 35.43 303 GLN A O 1
ATOM 2194 N N . LYS A 1 304 ? 30.515 -8.174 9.646 1.00 34.52 304 LYS A N 1
ATOM 2195 C CA . LYS A 1 304 ? 29.521 -9.059 10.251 1.00 37.73 304 LYS A CA 1
ATOM 2196 C C . LYS A 1 304 ? 29.160 -8.594 11.651 1.00 38.46 304 LYS A C 1
ATOM 2197 O O . LYS A 1 304 ? 27.989 -8.597 12.030 1.00 38.47 304 LYS A O 1
ATOM 2199 N N . ILE A 1 305 ? 30.165 -8.198 12.422 1.00 36.02 305 ILE A N 1
ATOM 2200 C CA . ILE A 1 305 ? 29.909 -7.691 1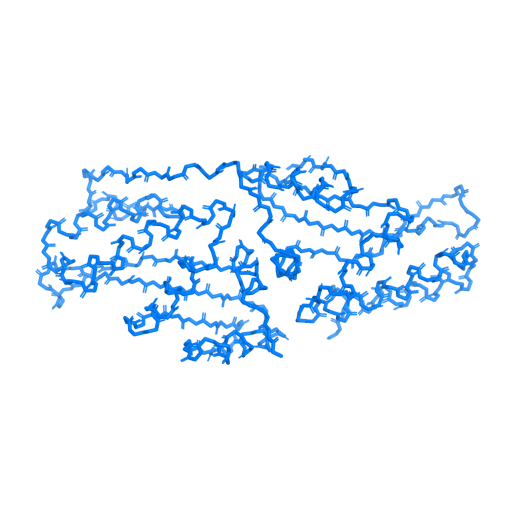3.766 1.00 37.60 305 ILE A CA 1
ATOM 2201 C C . ILE A 1 305 ? 29.124 -6.373 13.704 1.00 34.11 305 ILE A C 1
ATOM 2202 O O . ILE A 1 305 ? 28.120 -6.212 14.405 1.00 33.59 305 ILE A O 1
ATOM 2207 N N . LYS A 1 306 ? 29.575 -5.458 12.848 1.00 31.57 306 LYS A N 1
ATOM 2208 C CA . LYS A 1 306 ? 28.935 -4.154 12.644 1.00 34.83 306 LYS A CA 1
ATOM 2209 C C . LYS A 1 306 ? 27.460 -4.270 12.265 1.00 36.53 306 LYS A C 1
ATOM 2210 O O . LYS A 1 306 ? 26.621 -3.505 12.755 1.00 36.39 306 LYS A O 1
ATOM 2216 N N . GLU A 1 307 ? 27.148 -5.228 11.398 1.00 33.50 307 GLU A N 1
ATOM 2217 C CA . GLU A 1 307 ? 25.783 -5.416 10.906 1.00 35.66 307 GLU A CA 1
ATOM 2218 C C . GLU A 1 307 ? 24.825 -5.861 12.011 1.00 32.92 307 GLU A C 1
ATOM 2219 O O . GLU A 1 307 ? 23.611 -5.757 11.857 1.00 33.17 307 GLU A O 1
ATOM 2221 N N . GLY A 1 308 ? 25.382 -6.380 13.102 1.00 31.17 308 GLY A N 1
ATOM 2222 C CA . GLY A 1 308 ? 24.594 -6.834 14.231 1.00 31.79 308 GLY A CA 1
ATOM 2223 C C . GLY A 1 308 ? 24.596 -5.827 15.369 1.00 37.24 308 GLY A C 1
ATOM 2224 O O . GLY A 1 308 ? 24.111 -6.125 16.458 1.00 32.78 308 GLY A O 1
ATOM 2225 N N . MET A 1 309 ? 25.140 -4.639 15.116 1.00 32.62 309 MET A N 1
ATOM 2226 C CA . MET A 1 309 ? 25.234 -3.594 16.140 1.00 33.18 309 MET A CA 1
ATOM 2227 C C . MET A 1 309 ? 24.236 -2.482 15.923 1.00 32.20 309 MET A C 1
ATOM 2228 O O . MET A 1 309 ? 23.795 -2.244 14.795 1.00 30.78 309 MET A O 1
ATOM 2233 N N . ASN A 1 310 ? 23.915 -1.782 17.014 1.00 30.82 310 ASN A N 1
ATOM 2234 C CA . ASN A 1 310 ? 23.111 -0.570 16.953 1.00 28.00 310 ASN A CA 1
ATOM 2235 C C . ASN A 1 310 ? 21.810 -0.809 16.202 1.00 29.69 310 ASN A C 1
ATOM 2236 O O . ASN A 1 310 ? 21.044 -1.700 16.563 1.00 33.44 310 ASN A O 1
ATOM 2241 N N . ARG A 1 311 ? 21.570 -0.038 15.151 1.00 35.37 311 ARG A N 1
ATOM 2242 C CA . ARG A 1 311 ? 20.321 -0.156 14.406 1.00 37.80 311 ARG A CA 1
ATOM 2243 C C . ARG A 1 311 ? 20.143 -1.540 13.782 1.00 39.39 311 ARG A C 1
ATOM 2244 O O . ARG A 1 311 ? 19.014 -1.980 13.567 1.00 40.23 311 ARG A O 1
ATOM 2252 N N . GLY A 1 312 ? 21.253 -2.225 13.517 1.00 35.32 312 GLY A N 1
ATOM 2253 C CA . GLY A 1 312 ? 21.211 -3.556 12.927 1.00 34.73 312 GLY A CA 1
ATOM 2254 C C . GLY A 1 312 ? 20.990 -4.692 13.911 1.00 38.59 312 GLY A C 1
ATOM 2255 O O . GLY A 1 312 ? 20.865 -5.855 13.521 1.00 36.13 312 GLY A O 1
ATOM 2256 N N . ARG A 1 313 ? 20.951 -4.366 15.196 1.00 33.19 313 ARG A N 1
ATOM 2257 C CA . ARG A 1 313 ? 20.706 -5.375 16.210 1.00 33.70 313 ARG A CA 1
ATOM 2258 C C . ARG A 1 313 ? 19.240 -5.791 16.159 1.00 41.03 313 ARG A C 1
ATOM 2259 O O . ARG A 1 313 ? 18.343 -4.945 16.081 1.00 47.21 313 ARG A O 1
ATOM 2267 N N . SER A 1 314 ? 18.997 -7.098 16.185 1.00 43.94 314 SER A N 1
ATOM 2268 C CA . SER A 1 314 ? 17.642 -7.615 16.032 1.00 48.63 314 SER A CA 1
ATOM 2269 C C . SER A 1 314 ? 16.851 -7.512 17.333 1.00 47.44 314 SER A C 1
ATOM 2270 O O . SER A 1 314 ? 17.425 -7.294 18.398 1.00 54.37 314 SER A O 1
#

Radius of gyration: 22.36 Å; Cα contacts (8 Å, |Δi|>4): 487; chains: 1; bounding box: 60×50×53 Å

InterPro domains:
  IPR004860 Homing endonuclease, LAGLIDADG domain [PF00961] (419-515)
  IPR004860 Homing endonuclease, LAGLIDADG domain [PF00961] (575-682)
  IPR027434 Homing endonuclease [G3DSA:3.10.28.10] (398-549)
  IPR027434 Homing endonuclease [G3DSA:3.10.28.10] (557-712)
  IPR027434 Homing endonuclease [SSF55608] (412-556)
  IPR027434 Homing endonuclease [SSF55608] (571-710)
  IPR051289 LAGLIDADG Homing Endonuclease [PTHR36181] (408-711)

Sequence (289 aa):
NISPWTITGFADAESSFMLTVSKDSKRNTGWSVRPRFRIGLHNKDVTILKSIREYLGAGIITSDIDARIRFESLKELEVVINHFDKYPLITQKRADYLLFKKAFYLIKNKEHLTEEGLNQILTLKASLNLGLSEELKEAFPNTIPAERLLVTGQEIPDSNWVAGFTAGEGSFYIRIAKNSTLKTGYQVQSVFQITQDTRDIELMKNLISYLNCGNIRIRTCVDLVVTNLNDIKEKIIPFFNKNHIIGVKLQDYRDWCKVVTLIDNKEHLTSEGLEKIQKIKEGMNRGRS

Solvent-accessible surface area: 14242 Å² total; per-residue (Å²): 155,26,29,28,41,7,4,0,0,2,0,3,16,54,6,37,1,40,4,39,10,54,80,40,121,92,115,164,41,26,54,18,12,101,5,44,5,58,2,39,20,116,51,106,25,31,87,6,0,124,46,1,95,152,89,30,54,8,3,75,53,47,69,93,163,32,0,87,0,74,0,37,54,80,73,27,0,94,45,2,7,90,12,7,68,64,66,41,2,7,2,13,26,58,1,3,10,79,10,0,51,96,0,8,97,10,11,86,74,138,89,27,95,72,76,147,4,9,81,71,0,0,31,9,40,18,18,7,74,182,18,20,51,75,130,14,126,82,48,21,103,141,34,135,74,25,102,86,82,135,10,89,53,46,143,24,51,46,34,40,0,0,0,0,0,0,8,16,40,5,28,1,54,4,94,43,42,86,51,110,125,46,210,29,24,97,68,9,46,4,0,0,27,0,34,21,68,40,126,5,46,73,8,0,112,50,0,36,89,89,11,101,9,20,102,48,125,102,132,113,45,0,0,0,23,1,45,88,52,75,28,0,68,112,64,0,27,62,33,3,81,78,17,112,3,36,18,31,48,42,86,8,8,134,26,0,25,110,0,3,77,17,7,53,89,119,60,24,88,68,88,79,2,23,63,105,0,86,70,39,74,58,30,6,50,250,45,58,147

Organism: NCBI:txid330483

B-factor: mean 33.56, std 9.71, range [16.18, 88.27]

Secondary structure (DSSP, 8-state):
---HHHHHHHHHHHEEEEEEEEE-TTSSSSEEEEEEEEEEE-GGGHHHHHHHHHHHT--EEEESSSEEEEE-SHHHHHHHHHHHHHS---STHHHHHHHHHHHHHHHHTTGGGSHHHHHHHHHHHHHSTT---HHHHHHSTTPPPPP-PPP-S-----HHHHHHHHHHHEEEEEEEEE-TTSTTSEEEEEEEEEEEEGGGHHHHHHHHHHHT--EEEE--EEEEEE--HHHIIIIIHHHHHHS---STHHHHHHHHHHHHHHHHTTGGGSHHHHHHHHHHHHTSGGG--

Nearest PDB structures (foldseek):
  6bce-assembly1_A  TM=1.003E+00  e=1.671E-57  Leptographium truncatum
  6bcn-assembly1_A  TM=1.001E+00  e=1.055E-53  Leptographium truncatum
  3r7p-assembly1_A  TM=1.001E+00  e=3.452E-53  Leptographium truncatum
  6bch-assembly4_L  TM=9.937E-01  e=4.577E-53  Leptographium truncatum
  6bcf-assembly3_G  TM=9.961E-01  e=3.452E-53  Leptographium truncatum

CATH classification: 3.10.28.10

Foldseek 3Di:
DADLLLVLLQCLQFKFKAWDWAQAPPAPVRIDIWIKIKGKAALQFLVVVVVVCVVQVAWDWDQDRIIMTMQTDLVRVVSVVVSCVVNPHQALVSQLVVLSVVLSVCVVVPVCSDPVSVLSNLLSQQVHPPHDDPVVCVVNVVRHHDDTDLRDPDADPDLLSVQNNCLRFKDWAWDWAQDCVAPLRIDIWTKIKGKAQCSGVVVLVNVCVVLVHFDWDVPVMIMGMHTDLVSCVPGVVVSCVVRPHDGPVNVLVVLSVVLSVCVVVVLCSDNVSVVVNVVSRCCHDVNPD